Protein AF-A0A1V9YWJ4-F1 (afdb_monomer)

Radius of gyration: 26.93 Å; Cα contacts (8 Å, |Δi|>4): 553; chains: 1; bounding box: 62×50×76 Å

Mean predicted aligned error: 15.58 Å

Foldseek 3Di:
DEFEEEEEAPLLLLLVLLVLDVVSCVLQVDPDQAYEYEYEHQADPVVSVVQDVCSVVSVCSQCPPPDPRYDYHYYYNDALLAQVVCLVPAGQEYEYEADDQQDDDLLLLLLSLLSNLVNNVSRHDQNGKYKYKFWDQSCVSSVNQLSQVVVQKAWQDKDWDDQRPSGFAADRHDRDGQQADCDVNDGDGTTMMMTMIDHVVSVRDHDDDDRDDDPPQPPPACADPDPVRPPDGHSDPVVVVVCCCCCVVVVPDDDDQDDFPDDPVPVDDTDRDPVRVVVCCCVQVNDDNPDHPPPNPDDDPPPPQPPFDADPRRRDTHSDPVRVVVSVVSNHRDPQPWDADPQPRDTDSDPVVSVVCVVVDDRD

Solvent-accessible surface area (backbone atoms only — not comparable to full-atom values): 21346 Å² total; per-residue (Å²): 104,74,39,33,34,35,40,43,47,39,80,55,36,49,69,58,47,26,56,73,42,72,80,54,30,61,89,69,75,57,88,50,68,26,37,42,37,37,36,25,17,50,57,44,67,72,59,34,52,74,61,33,90,61,25,60,63,30,50,50,56,40,72,68,36,77,50,97,44,38,45,52,42,83,43,56,62,38,50,59,59,58,41,71,91,35,50,95,61,53,23,44,31,40,35,35,64,62,78,80,64,90,58,100,43,60,67,50,48,32,48,48,52,18,34,22,54,54,23,46,59,65,25,44,37,91,93,19,38,41,35,42,33,37,52,67,56,42,50,60,72,38,36,48,67,60,46,38,44,77,74,47,30,32,50,51,39,79,45,80,52,72,85,48,80,89,46,77,73,68,45,87,86,44,100,51,58,65,66,62,42,76,55,96,87,38,78,48,64,68,56,31,36,35,35,32,31,26,45,45,91,75,67,50,64,65,52,92,82,82,71,70,74,73,83,74,65,66,93,76,49,37,62,51,87,50,87,91,40,72,86,46,64,22,89,39,68,65,54,39,53,52,47,47,45,42,45,72,71,64,60,56,69,81,76,78,90,68,74,83,35,58,47,93,87,44,97,80,49,68,34,92,40,68,65,58,41,48,52,47,41,52,76,62,66,33,98,56,90,82,64,70,52,96,68,76,75,61,69,74,82,66,86,73,77,58,72,63,39,62,41,94,68,71,65,50,76,22,74,39,68,68,55,47,51,52,54,58,55,58,73,49,71,74,85,63,72,66,39,64,38,93,72,76,66,52,71,25,75,40,71,67,56,39,54,59,46,60,76,73,61,70,75,128

Secondary structure (DSSP, 8-state):
-EEEEEE---SSSHHHHHTTSGGGGGGGT---SEEEEEEE-SS-HHHHHHH-TTHHHHHHHHHS-EETTEEEEEE-S--TT--GGGTTS-EEEEEEES---SS--HHHHHHHHHHHHHHHHHTEEEEEEEEEEEETTHHHHTTHHHHHHTTTEEEEEEEEE-PPTT---EETTEEEETT-EEETTEEE---EEEEEEEEGGGTPPPP---PPPP----TT-EE--STTSTT-EESSHHHHHHHIIIIIIS--------S-EE-TTSTT-EESSHHHHHHHHHHHS-S-TT---TTTT--S-----PPPEEPTTT--EESSHHHHHHHHHTTS------EE-TTT--EESSHHHHHHHHTT----

pLDDT: mean 79.33, std 17.07, range [35.53, 98.69]

Sequence (364 aa):
MSCRVLTVGDGDLSYSRALLDTENWADLDVEAVHVHLTASTYDSRASLEDKYGQVAGNIEALEAASQAHITVMVRHDVDATSLSRFKDEPFDRIVFHHPHSGVEDVHRHRRLLSHFFHAALSVLRPNGRIYVTLARDQPKRWEIIKRATVLGLVCCKQELWVEPPGYQRKRHQSDKSFHRILLHGEKVEQQSTLFGFGRKSEGTVPVSVVLAPPLKEPEGGFACEDPSCVGKKFATQQGLKTHLRMVHELGLKKRKREADFSCSQCHGRVFQDAEALQQHVLAKHGKDSRISPDWFGVPAPTDAVETPQQCPVCMEMFPTPSALEAHFATLQPVAVAKWTCETCEKTFEEQRALRQHQNFCNAS

Nearest PDB structures (foldseek):
  3c6m-assembly2_C  TM=6.425E-01  e=2.723E-06  Homo sapiens
  1uir-assembly1_B  TM=5.312E-01  e=1.187E-05  Thermus thermophilus
  3lby-assembly1_A  TM=5.530E-01  e=3.687E-04  Streptococcus mutans
  8kdc-assembly1_A  TM=5.135E-01  e=4.850E-03  Human respirovirus 3
  3fdx-assembly1_A  TM=4.709E-01  e=1.042E-01  Klebsiella pneumoniae subsp. pneumoniae MGH 78578

Organism: Achlya hypogyna (NCBI:txid1202772)

InterPro domains:
  IPR013087 Zinc finger C2H2-type [PS50157] (339-364)
  IPR013087 Zinc finger C2H2-type [SM0035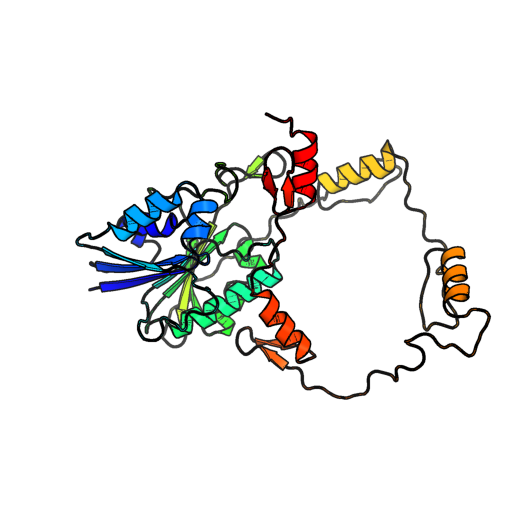5] (222-248)
  IPR013087 Zinc finger C2H2-type [SM00355] (261-285)
  IPR013087 Zinc finger C2H2-type [SM00355] (309-329)
  IPR013087 Zinc finger C2H2-type [SM00355] (339-359)
  IPR019446 25S rRNA (uridine-N(3))-methyltransferase BMT5-like [PF10354] (6-159)
  IPR029063 S-adenosyl-L-methionine-dependent methyltransferase superfamily [G3DSA:3.40.50.150] (14-153)
  IPR029063 S-adenosyl-L-methionine-dependent methyltransferase superfamily [SSF53335] (79-136)

Structure (mmCIF, N/CA/C/O backbone):
data_AF-A0A1V9YWJ4-F1
#
_entry.id   AF-A0A1V9YWJ4-F1
#
loop_
_atom_site.group_PDB
_atom_site.id
_atom_site.type_symbol
_atom_site.label_atom_id
_atom_site.label_alt_id
_atom_site.label_comp_id
_atom_site.label_asym_id
_atom_site.label_entity_id
_atom_site.label_seq_id
_atom_site.pdbx_PDB_ins_code
_atom_site.Cartn_x
_atom_site.Cartn_y
_atom_site.Cartn_z
_atom_site.occupancy
_atom_site.B_iso_or_equiv
_atom_site.auth_seq_id
_atom_site.auth_comp_id
_atom_site.auth_asym_id
_atom_site.auth_atom_id
_atom_site.pdbx_PDB_model_num
ATOM 1 N N . MET A 1 1 ? -18.611 4.360 19.328 1.00 75.50 1 MET A N 1
ATOM 2 C CA . MET A 1 1 ? -18.406 4.224 17.868 1.00 75.50 1 MET A CA 1
ATOM 3 C C . MET A 1 1 ? -17.048 3.587 17.643 1.00 75.50 1 MET A C 1
ATOM 5 O O . MET A 1 1 ? -16.091 4.071 18.235 1.00 75.50 1 MET A O 1
ATOM 9 N N . SER A 1 2 ? -16.969 2.500 16.874 1.00 92.25 2 SER A N 1
ATOM 10 C CA . SER A 1 2 ? -15.709 1.805 16.586 1.00 92.25 2 SER A CA 1
ATOM 11 C C . SER A 1 2 ? -15.333 1.913 15.108 1.00 92.25 2 SER A C 1
ATOM 13 O O . SER A 1 2 ? -16.212 1.998 14.253 1.00 92.25 2 SER A O 1
ATOM 15 N N . CYS A 1 3 ? -14.033 1.924 14.814 1.00 96.31 3 CYS A N 1
ATOM 16 C CA . CYS A 1 3 ? -13.480 1.996 13.461 1.00 96.31 3 CYS A CA 1
ATOM 17 C C . CYS A 1 3 ? -12.543 0.809 13.224 1.00 96.31 3 CYS A C 1
ATOM 19 O O . CYS A 1 3 ? -11.701 0.505 14.067 1.00 96.31 3 CYS A O 1
ATOM 21 N N . ARG A 1 4 ? -12.680 0.121 12.091 1.00 97.88 4 ARG A N 1
ATOM 22 C CA . ARG A 1 4 ? -11.785 -0.968 11.689 1.00 97.88 4 ARG A CA 1
ATOM 23 C C . ARG A 1 4 ? -10.742 -0.448 10.714 1.00 97.88 4 ARG A C 1
ATOM 25 O O . ARG A 1 4 ? -11.090 0.053 9.645 1.00 97.88 4 ARG A O 1
ATOM 32 N N . VAL A 1 5 ? -9.475 -0.617 11.069 1.00 98.25 5 VAL A N 1
ATOM 33 C CA . VAL A 1 5 ? -8.328 -0.145 10.293 1.00 98.25 5 VAL A CA 1
ATOM 34 C C . VAL A 1 5 ? -7.492 -1.347 9.869 1.00 98.25 5 VAL A C 1
ATOM 36 O O . VAL A 1 5 ? -7.175 -2.194 10.697 1.00 98.25 5 VAL A O 1
ATOM 39 N N . LEU A 1 6 ? -7.126 -1.418 8.594 1.00 98.56 6 LEU A N 1
ATOM 40 C CA . LEU A 1 6 ? -6.164 -2.380 8.061 1.00 98.56 6 LEU A CA 1
ATOM 41 C C . LEU A 1 6 ? -4.921 -1.628 7.584 1.00 98.56 6 LEU A C 1
ATOM 43 O O . LEU A 1 6 ? -5.036 -0.792 6.690 1.00 98.56 6 LEU A O 1
ATOM 47 N N . THR A 1 7 ? -3.744 -1.940 8.122 1.00 97.94 7 THR A N 1
ATOM 48 C CA . THR A 1 7 ? -2.465 -1.549 7.509 1.00 97.94 7 THR A CA 1
ATOM 49 C C . THR A 1 7 ? -1.937 -2.720 6.693 1.00 97.94 7 THR A C 1
ATOM 51 O O . THR A 1 7 ? -1.903 -3.853 7.167 1.00 97.94 7 THR A O 1
ATOM 54 N N . VAL A 1 8 ? -1.566 -2.458 5.441 1.00 96.06 8 VAL A N 1
ATOM 55 C CA . VAL A 1 8 ? -1.158 -3.487 4.485 1.00 96.06 8 VAL A CA 1
ATOM 56 C C . VAL A 1 8 ? 0.309 -3.313 4.124 1.00 96.06 8 VAL A C 1
ATOM 58 O O . VAL A 1 8 ? 0.715 -2.245 3.669 1.00 96.06 8 VAL A O 1
ATOM 61 N N . GLY A 1 9 ? 1.085 -4.387 4.270 1.00 89.94 9 GLY A N 1
ATOM 62 C CA . GLY A 1 9 ? 2.478 -4.431 3.823 1.00 89.94 9 GLY A CA 1
ATOM 63 C C . GLY A 1 9 ? 3.425 -3.591 4.679 1.00 89.94 9 GLY A C 1
ATOM 64 O O . GLY A 1 9 ? 4.413 -3.079 4.160 1.00 89.94 9 GLY A O 1
ATOM 65 N N . ASP A 1 10 ? 3.129 -3.438 5.969 1.00 91.69 10 ASP A N 1
ATOM 66 C CA . ASP A 1 10 ? 4.001 -2.736 6.907 1.00 91.69 10 ASP A CA 1
ATOM 67 C C . ASP A 1 10 ? 5.243 -3.589 7.202 1.00 91.69 10 ASP A C 1
ATOM 69 O O . ASP A 1 10 ? 5.173 -4.585 7.917 1.00 91.69 10 ASP A O 1
ATOM 73 N N . GLY A 1 11 ? 6.369 -3.239 6.578 1.00 84.94 11 GLY A N 1
ATOM 74 C CA . GLY A 1 11 ? 7.543 -4.107 6.484 1.00 84.94 11 GLY A CA 1
ATOM 75 C C . GLY A 1 11 ? 8.189 -4.476 7.819 1.00 84.94 11 GLY A C 1
ATOM 76 O O . GLY A 1 11 ? 8.690 -5.583 7.936 1.00 84.94 11 GLY A O 1
ATOM 77 N N . ASP A 1 12 ? 8.175 -3.595 8.818 1.00 88.75 12 ASP A N 1
ATOM 78 C CA . ASP A 1 12 ? 8.744 -3.846 10.153 1.00 88.75 12 ASP A CA 1
ATOM 79 C C . ASP A 1 12 ? 7.742 -3.567 11.288 1.00 88.75 12 ASP A C 1
ATOM 81 O O . ASP A 1 12 ? 8.121 -3.514 12.464 1.00 88.75 12 ASP A O 1
ATOM 85 N N . LEU A 1 13 ? 6.465 -3.383 10.933 1.00 92.75 13 LEU A N 1
ATOM 86 C CA . LEU A 1 13 ? 5.353 -3.062 11.830 1.00 92.75 13 LEU A CA 1
ATOM 87 C C . LEU A 1 13 ? 5.510 -1.747 12.611 1.00 92.75 13 LEU A C 1
ATOM 89 O O . LEU A 1 13 ? 4.720 -1.467 13.518 1.00 92.75 13 LEU A O 1
ATOM 93 N N . SER A 1 14 ? 6.504 -0.918 12.281 1.00 92.38 14 SER A N 1
ATOM 94 C CA . SER A 1 14 ? 6.757 0.329 13.005 1.00 92.38 14 SER A CA 1
ATOM 95 C C . SER A 1 14 ? 5.657 1.365 12.771 1.00 92.38 14 SER A C 1
ATOM 97 O O . SER A 1 14 ? 5.297 2.087 13.702 1.00 92.38 14 SER A O 1
ATOM 99 N N . TYR A 1 15 ? 5.069 1.411 11.570 1.00 93.50 15 TYR A N 1
ATOM 100 C CA . TYR A 1 15 ? 3.967 2.328 11.267 1.00 93.50 15 TYR A CA 1
ATOM 101 C C . TYR A 1 15 ? 2.699 1.917 12.019 1.00 93.50 15 TYR A C 1
ATOM 103 O O . TYR A 1 15 ? 2.058 2.735 12.673 1.00 93.50 15 TYR A O 1
ATOM 111 N N . SER A 1 16 ? 2.382 0.625 12.008 1.00 95.38 16 SER A N 1
ATOM 112 C CA . SER A 1 16 ? 1.250 0.050 12.733 1.00 95.38 16 SER A CA 1
ATOM 113 C C . SER A 1 16 ? 1.392 0.257 14.237 1.00 95.38 16 SER A C 1
ATOM 115 O O . SER A 1 16 ? 0.413 0.575 14.904 1.00 95.38 16 SER A O 1
ATOM 117 N N . ARG A 1 17 ? 2.613 0.142 14.775 1.00 94.50 17 ARG A N 1
ATOM 118 C CA . ARG A 1 17 ? 2.905 0.454 16.178 1.00 94.50 17 ARG A CA 1
ATOM 119 C C . ARG A 1 17 ? 2.657 1.924 16.508 1.00 94.50 17 ARG A C 1
ATOM 121 O O . ARG A 1 17 ? 2.150 2.209 17.588 1.00 94.50 17 ARG A O 1
ATOM 128 N N . ALA A 1 18 ? 2.981 2.852 15.608 1.00 93.56 18 ALA A N 1
ATOM 129 C CA . ALA A 1 18 ? 2.698 4.269 15.830 1.00 93.56 18 ALA A CA 1
ATOM 130 C C . ALA A 1 18 ? 1.187 4.533 15.980 1.00 93.56 18 ALA A C 1
ATOM 132 O O . ALA A 1 18 ? 0.791 5.372 16.782 1.00 93.56 18 ALA A O 1
ATOM 133 N N . LEU A 1 19 ? 0.330 3.759 15.305 1.00 94.38 19 LEU A N 1
ATOM 134 C CA . LEU A 1 19 ? -1.131 3.867 15.427 1.00 94.38 19 LEU A CA 1
ATOM 135 C C . LEU A 1 19 ? -1.697 3.395 16.781 1.00 94.38 19 LEU A C 1
ATOM 137 O O . LEU A 1 19 ? -2.907 3.484 16.983 1.00 94.38 19 LEU A O 1
ATOM 141 N N . LEU A 1 20 ? -0.873 2.900 17.711 1.00 93.56 20 LEU A N 1
ATOM 142 C CA . LEU A 1 20 ? -1.302 2.686 19.100 1.00 93.56 20 LEU A CA 1
ATOM 143 C C . LEU A 1 20 ? -1.602 4.009 19.819 1.00 93.56 20 LEU A C 1
ATOM 145 O O . LEU A 1 20 ? -2.428 4.044 20.734 1.00 93.56 20 LEU A O 1
ATOM 149 N N . ASP A 1 21 ? -0.939 5.084 19.394 1.00 91.31 21 ASP A N 1
ATOM 150 C CA . ASP A 1 21 ? -1.200 6.434 19.869 1.00 91.31 21 ASP A CA 1
ATOM 151 C C . ASP A 1 21 ? -2.388 7.041 19.111 1.00 91.31 21 ASP A C 1
ATOM 153 O O . ASP A 1 21 ? -2.415 7.066 17.877 1.00 91.31 21 ASP A O 1
ATOM 157 N N . THR A 1 22 ? -3.373 7.544 19.856 1.00 91.25 22 THR A N 1
ATOM 158 C CA . THR A 1 22 ? -4.573 8.175 19.298 1.00 91.25 22 THR A CA 1
ATOM 159 C C . THR A 1 22 ? -4.269 9.447 18.514 1.00 91.25 22 THR A C 1
ATOM 161 O O . THR A 1 22 ? -5.025 9.792 17.608 1.00 91.25 22 THR A O 1
ATOM 164 N N . GLU A 1 23 ? -3.167 10.144 18.816 1.00 89.69 23 GLU A N 1
ATOM 165 C CA . GLU A 1 23 ? -2.763 11.345 18.072 1.00 89.69 23 GLU A CA 1
ATOM 166 C C . GLU A 1 23 ? -2.461 11.023 16.599 1.00 89.69 23 GLU A C 1
ATOM 168 O O . GLU A 1 23 ? -2.738 11.822 15.703 1.00 89.69 23 GLU A O 1
ATOM 173 N N . ASN A 1 24 ? -2.000 9.800 16.327 1.00 91.44 24 ASN A N 1
ATOM 174 C CA . ASN A 1 24 ? -1.627 9.340 14.990 1.00 91.44 24 ASN A CA 1
ATOM 175 C C . ASN A 1 24 ? -2.831 8.926 14.124 1.00 91.44 24 ASN A C 1
ATOM 177 O O . ASN A 1 24 ? -2.667 8.512 12.976 1.00 91.44 24 ASN A O 1
ATOM 181 N N . TRP A 1 25 ? -4.055 9.037 14.645 1.00 92.75 25 TRP A N 1
ATOM 182 C CA . TRP A 1 25 ? -5.285 8.699 13.922 1.00 92.75 25 TRP A CA 1
ATOM 183 C C . TRP A 1 25 ? -5.823 9.842 13.057 1.00 92.75 25 TRP A C 1
ATOM 185 O O . TRP A 1 25 ? -6.646 9.597 12.169 1.00 92.75 25 TRP A O 1
ATOM 195 N N . ALA A 1 26 ? -5.350 11.072 13.284 1.00 89.50 26 ALA A N 1
ATOM 196 C CA . ALA A 1 26 ? -5.788 12.263 12.558 1.00 89.50 26 ALA A CA 1
ATOM 197 C C . ALA A 1 26 ? -5.565 12.134 11.040 1.00 89.50 26 ALA A C 1
ATOM 199 O O . ALA A 1 26 ? -6.450 12.454 10.242 1.00 89.50 26 ALA A O 1
ATOM 200 N N . ASP A 1 27 ? -4.431 11.558 10.631 1.00 89.56 27 ASP A N 1
ATOM 201 C CA . ASP A 1 27 ? -4.109 11.282 9.226 1.00 89.56 27 ASP A CA 1
ATOM 202 C C . ASP A 1 27 ? -5.167 10.401 8.543 1.00 89.56 27 ASP A C 1
ATOM 204 O O . ASP A 1 27 ? -5.450 10.563 7.353 1.00 89.56 27 ASP A O 1
ATOM 208 N N . LEU A 1 28 ? -5.797 9.504 9.301 1.00 92.88 28 LEU A N 1
ATOM 209 C CA . LEU A 1 28 ? -6.764 8.525 8.813 1.00 92.88 28 LEU A CA 1
ATOM 210 C C . LEU A 1 28 ? -8.221 8.993 8.948 1.00 92.88 28 LEU A C 1
ATOM 212 O O . LEU A 1 28 ? -9.132 8.200 8.710 1.00 92.88 28 LEU A O 1
ATOM 216 N N . ASP A 1 29 ? -8.463 10.251 9.331 1.00 91.62 29 ASP A N 1
ATOM 217 C CA . ASP A 1 29 ? -9.803 10.811 9.564 1.00 91.62 29 ASP A CA 1
ATOM 218 C C . ASP A 1 29 ? -10.663 9.887 10.448 1.00 91.62 29 ASP A C 1
ATOM 220 O O . ASP A 1 29 ? -11.800 9.530 10.108 1.00 91.62 29 ASP A O 1
ATOM 224 N N . VAL A 1 30 ? -10.070 9.382 11.532 1.00 92.44 30 VAL A N 1
ATOM 225 C CA . VAL A 1 30 ? -10.740 8.497 12.486 1.00 92.44 30 VAL A CA 1
ATOM 226 C C . VAL A 1 30 ? -11.190 9.318 13.688 1.00 92.44 30 VAL A C 1
ATOM 228 O O . VAL A 1 30 ? -10.381 9.759 14.492 1.00 92.44 30 VAL A O 1
ATOM 231 N N . GLU A 1 31 ? -12.505 9.464 13.830 1.00 87.56 31 GLU A N 1
ATOM 232 C CA . GLU A 1 31 ? -13.158 10.129 14.971 1.00 87.56 31 GLU A CA 1
ATOM 233 C C . GLU A 1 31 ? -13.729 9.114 15.985 1.00 87.56 31 GLU A C 1
ATOM 235 O O . GLU A 1 31 ? -14.538 9.440 16.853 1.00 87.56 31 GLU A O 1
ATOM 240 N N . ALA A 1 32 ? -13.367 7.835 15.846 1.00 89.00 32 ALA A N 1
ATOM 241 C CA . ALA A 1 32 ? -13.887 6.766 16.689 1.00 89.00 32 ALA A CA 1
ATOM 242 C C . ALA A 1 32 ? -13.230 6.759 18.075 1.00 89.00 32 ALA A C 1
ATOM 244 O O . ALA A 1 32 ? -12.039 7.004 18.218 1.00 89.00 32 ALA A O 1
ATOM 245 N N . VAL A 1 33 ? -14.007 6.368 19.089 1.00 90.38 33 VAL A N 1
ATOM 246 C CA . VAL A 1 33 ? -13.504 6.168 20.462 1.00 90.38 33 VAL A CA 1
ATOM 247 C C . VAL A 1 33 ? -12.729 4.860 20.621 1.00 90.38 33 VAL A C 1
ATOM 249 O O . VAL A 1 33 ? -12.004 4.691 21.594 1.00 90.38 33 VAL A O 1
ATOM 252 N N . HIS A 1 34 ? -12.922 3.919 19.693 1.00 94.81 34 HIS A N 1
ATOM 253 C CA . HIS A 1 34 ? -12.259 2.624 19.712 1.00 94.81 34 HIS A CA 1
ATOM 254 C C . HIS A 1 34 ? -11.840 2.189 18.304 1.00 94.81 34 HIS A C 1
ATOM 256 O O . HIS A 1 34 ? -12.660 2.200 17.380 1.00 94.81 34 HIS A O 1
ATOM 262 N N . VAL A 1 35 ? -10.595 1.748 18.140 1.00 96.12 35 VAL A N 1
ATOM 263 C CA . VAL A 1 35 ? -10.057 1.231 16.877 1.00 96.12 35 VAL A CA 1
ATOM 264 C C . VAL A 1 35 ? -9.813 -0.274 16.967 1.00 96.12 35 VAL A C 1
ATOM 266 O O . VAL A 1 35 ? -9.252 -0.780 17.932 1.00 96.12 35 VAL A O 1
ATOM 269 N N . HIS A 1 36 ? -10.223 -1.009 15.936 1.00 96.69 36 HIS A N 1
ATOM 270 C CA . HIS A 1 36 ? -9.791 -2.386 15.706 1.00 96.69 36 HIS A CA 1
ATOM 271 C C . HIS A 1 36 ? -8.746 -2.372 14.593 1.00 96.69 36 HIS A C 1
ATOM 273 O O . HIS A 1 36 ? -9.098 -2.294 13.413 1.00 96.69 36 HIS A O 1
ATOM 279 N N . LEU A 1 37 ? -7.472 -2.408 14.971 1.00 97.31 37 LEU A N 1
ATOM 280 C CA . LEU A 1 37 ? -6.346 -2.387 14.047 1.00 97.31 37 LEU A CA 1
ATOM 281 C C . LEU A 1 37 ? -5.970 -3.815 13.650 1.00 97.31 37 LEU A C 1
ATOM 283 O O . LEU A 1 37 ? -5.602 -4.632 14.486 1.00 97.31 37 LEU A O 1
ATOM 287 N N . THR A 1 38 ? -6.025 -4.113 12.358 1.00 97.94 38 THR A N 1
ATOM 288 C CA . THR A 1 38 ? -5.372 -5.285 11.774 1.00 97.94 38 THR A CA 1
ATOM 289 C C . THR A 1 38 ? -4.070 -4.825 11.139 1.00 97.94 38 THR A C 1
ATOM 291 O O . THR A 1 38 ? -4.090 -4.150 10.112 1.00 97.94 38 THR A O 1
ATOM 294 N N . ALA A 1 39 ? -2.949 -5.159 11.772 1.00 97.50 39 ALA A N 1
ATOM 295 C CA . ALA A 1 39 ? -1.622 -4.837 11.277 1.00 97.50 39 ALA A CA 1
ATOM 296 C C . ALA A 1 39 ? -1.098 -5.988 10.423 1.00 97.50 39 ALA A C 1
ATOM 298 O O . ALA A 1 39 ? -1.048 -7.121 10.909 1.00 97.50 39 ALA A O 1
ATOM 299 N N . SER A 1 40 ? -0.736 -5.734 9.162 1.00 96.75 40 SER A N 1
ATOM 300 C CA . SER A 1 40 ? -0.318 -6.810 8.266 1.00 96.75 40 SER A CA 1
ATOM 301 C C . SER A 1 40 ? 1.024 -6.609 7.578 1.00 96.75 40 SER A C 1
ATOM 303 O O . SER A 1 40 ? 1.400 -5.513 7.169 1.00 96.75 40 SER A O 1
ATOM 305 N N . THR A 1 41 ? 1.709 -7.730 7.376 1.00 94.31 41 THR A N 1
ATOM 306 C CA . THR A 1 41 ? 3.013 -7.818 6.709 1.00 94.31 41 THR A CA 1
ATOM 307 C C . THR A 1 41 ? 2.934 -8.761 5.511 1.00 94.31 41 THR A C 1
ATOM 309 O O . THR A 1 41 ? 2.100 -9.670 5.485 1.00 94.31 41 THR A O 1
ATOM 312 N N . TYR A 1 42 ? 3.781 -8.524 4.506 1.00 91.62 42 TYR A N 1
ATOM 313 C CA . TYR A 1 42 ? 3.893 -9.423 3.355 1.00 91.62 42 TYR A CA 1
ATOM 314 C C . TYR A 1 42 ? 4.716 -10.672 3.687 1.00 91.62 42 TYR A C 1
ATOM 316 O O . TYR A 1 42 ? 4.337 -11.776 3.317 1.00 91.62 42 TYR A O 1
ATOM 324 N N . ASP A 1 43 ? 5.830 -10.489 4.395 1.00 89.12 43 ASP A N 1
ATOM 325 C CA . ASP A 1 43 ? 6.705 -11.575 4.825 1.00 89.12 43 ASP A CA 1
ATOM 326 C C . ASP A 1 43 ? 6.106 -12.356 6.011 1.00 89.12 43 ASP A C 1
ATOM 328 O O . ASP A 1 43 ? 5.298 -11.838 6.789 1.00 89.12 43 ASP A O 1
ATOM 332 N N . SER A 1 44 ? 6.559 -13.597 6.185 1.00 90.50 44 SER A N 1
ATOM 333 C CA . SER A 1 44 ? 6.266 -14.393 7.378 1.00 90.50 44 SER A CA 1
ATOM 334 C C . SER A 1 44 ? 6.971 -13.823 8.614 1.00 90.50 44 SER A C 1
ATOM 336 O O . SER A 1 44 ? 8.025 -13.190 8.504 1.00 90.50 44 SER A O 1
ATOM 338 N N . ARG A 1 45 ? 6.450 -14.110 9.816 1.00 90.44 45 ARG A N 1
ATOM 339 C CA . ARG A 1 45 ? 7.068 -13.683 11.089 1.00 90.44 45 ARG A CA 1
ATOM 340 C C . ARG A 1 45 ? 8.554 -14.045 11.175 1.00 90.44 45 ARG A C 1
ATOM 342 O O . ARG A 1 45 ? 9.374 -13.183 11.466 1.00 90.44 45 ARG A O 1
ATOM 349 N N . ALA A 1 46 ? 8.898 -15.289 10.844 1.00 87.75 46 ALA A N 1
ATOM 350 C CA . ALA A 1 46 ? 10.281 -15.762 10.869 1.00 87.75 46 ALA A CA 1
ATOM 351 C C . ALA A 1 46 ? 11.178 -14.985 9.889 1.00 87.75 46 ALA A C 1
ATOM 353 O O . ALA A 1 46 ? 12.300 -14.623 10.229 1.00 87.75 46 ALA A O 1
ATOM 354 N N . SER A 1 47 ? 10.680 -14.681 8.682 1.00 85.69 47 SER A N 1
ATOM 355 C CA . SER A 1 47 ? 11.447 -13.888 7.716 1.00 85.69 47 SER A CA 1
ATOM 356 C C . SER A 1 47 ? 11.605 -12.430 8.148 1.00 85.69 47 SER A C 1
ATOM 358 O O . SER A 1 47 ? 12.589 -11.802 7.763 1.00 85.69 47 SER A O 1
ATOM 360 N N . LEU A 1 48 ? 10.643 -11.868 8.877 1.00 85.12 48 LEU A N 1
ATOM 361 C CA . LEU A 1 48 ? 10.740 -10.510 9.398 1.00 85.12 48 LEU A CA 1
ATOM 362 C C . LEU A 1 48 ? 11.807 -10.409 10.484 1.00 85.12 48 LEU A C 1
ATOM 364 O O . LEU A 1 48 ? 12.623 -9.493 10.438 1.00 85.12 48 LEU A O 1
ATOM 368 N N . GLU A 1 49 ? 11.800 -11.343 11.436 1.00 85.38 49 GLU A N 1
ATOM 369 C CA . GLU A 1 49 ? 12.747 -11.380 12.559 1.00 85.38 49 GLU A CA 1
ATOM 370 C C . GLU A 1 49 ? 14.203 -11.519 12.074 1.00 85.38 49 GLU A C 1
ATOM 372 O O . GLU A 1 49 ? 15.095 -10.903 12.653 1.00 85.38 49 GLU A O 1
ATOM 377 N N . ASP A 1 50 ? 14.431 -12.225 10.959 1.00 80.62 50 ASP A N 1
ATOM 378 C CA . ASP A 1 50 ? 15.734 -12.296 10.277 1.00 80.62 50 ASP A CA 1
ATOM 379 C C . ASP A 1 50 ? 16.128 -10.969 9.595 1.00 80.62 50 ASP A C 1
ATOM 381 O O . ASP A 1 50 ? 17.280 -10.538 9.650 1.00 80.62 50 ASP A O 1
ATOM 385 N N . LYS A 1 51 ? 15.167 -10.283 8.959 1.00 76.38 51 LYS A N 1
ATOM 386 C CA . LYS A 1 51 ? 15.419 -9.046 8.197 1.00 76.38 51 LYS A CA 1
ATOM 387 C C . LYS A 1 51 ? 15.581 -7.806 9.081 1.00 76.38 51 LYS A C 1
ATOM 389 O O . LYS A 1 51 ? 16.335 -6.901 8.723 1.00 76.38 51 LYS A O 1
ATOM 394 N N . TYR A 1 52 ? 14.863 -7.725 10.201 1.00 78.50 52 TYR A N 1
ATOM 395 C CA . TYR A 1 52 ? 14.693 -6.489 10.967 1.00 78.50 52 TYR A CA 1
ATOM 396 C C . TYR A 1 52 ? 14.893 -6.715 12.467 1.00 78.50 52 TYR A C 1
ATOM 398 O O . TYR A 1 52 ? 13.985 -7.144 13.172 1.00 78.50 52 TYR A O 1
ATOM 406 N N . GLY A 1 53 ? 16.041 -6.297 13.005 1.00 78.44 53 GLY A N 1
ATOM 407 C CA . GLY A 1 53 ? 16.359 -6.506 14.426 1.00 78.44 53 GLY A CA 1
ATOM 408 C C . GLY A 1 53 ? 15.379 -5.872 15.431 1.00 78.44 53 GLY A C 1
ATOM 409 O O . GLY A 1 53 ? 15.352 -6.282 16.585 1.00 78.44 53 GLY A O 1
ATOM 410 N N . GLN A 1 54 ? 14.562 -4.889 15.025 1.00 78.69 54 GLN A N 1
ATOM 411 C CA . GLN A 1 54 ? 13.567 -4.243 15.901 1.00 78.69 54 GLN A CA 1
ATOM 412 C C . GLN A 1 54 ? 12.145 -4.808 15.767 1.00 78.69 54 GLN A C 1
ATOM 414 O O . GLN A 1 54 ? 11.270 -4.421 16.543 1.00 78.69 54 GLN A O 1
ATOM 419 N N . VAL A 1 55 ? 11.890 -5.719 14.820 1.00 87.62 55 VAL A N 1
ATOM 420 C CA . VAL A 1 55 ? 10.519 -6.172 14.538 1.00 87.62 55 VAL A CA 1
ATOM 421 C C . VAL A 1 55 ? 9.921 -6.975 15.685 1.00 87.62 55 VAL A C 1
ATOM 423 O O . VAL A 1 55 ? 8.739 -6.818 15.962 1.00 87.62 55 VAL A O 1
ATOM 426 N N . ALA A 1 56 ? 10.728 -7.762 16.406 1.00 88.38 56 ALA A N 1
ATOM 427 C CA . ALA A 1 56 ? 10.252 -8.555 17.538 1.00 88.38 56 ALA A CA 1
ATOM 428 C C . ALA A 1 56 ? 9.628 -7.658 18.620 1.00 88.38 56 ALA A C 1
ATOM 430 O O . ALA A 1 56 ? 8.517 -7.917 19.074 1.00 88.38 56 ALA A O 1
ATOM 431 N N . GLY A 1 57 ? 10.288 -6.540 18.948 1.00 90.50 57 GLY A N 1
ATOM 432 C CA . GLY A 1 57 ? 9.759 -5.557 19.896 1.00 90.50 57 GLY A CA 1
ATOM 433 C C . GLY A 1 57 ? 8.526 -4.810 19.375 1.00 90.50 57 GLY A C 1
ATOM 434 O O . GLY A 1 57 ? 7.665 -4.427 20.164 1.00 90.50 57 GLY A O 1
ATOM 435 N N . ASN A 1 58 ? 8.401 -4.611 18.057 1.00 92.94 58 ASN A N 1
ATOM 436 C CA . ASN A 1 58 ? 7.191 -4.031 17.467 1.00 92.94 58 ASN A CA 1
ATOM 437 C C . ASN A 1 58 ? 6.011 -5.012 17.505 1.00 92.94 58 ASN A C 1
ATOM 439 O O . ASN A 1 58 ? 4.908 -4.601 17.855 1.00 92.94 58 ASN A O 1
ATOM 443 N N . ILE A 1 59 ? 6.243 -6.291 17.188 1.00 92.62 59 ILE A N 1
ATOM 444 C CA . ILE A 1 59 ? 5.236 -7.357 17.278 1.00 92.62 59 ILE A CA 1
ATOM 445 C C . ILE A 1 59 ? 4.761 -7.494 18.721 1.00 92.62 59 ILE A C 1
ATOM 447 O O . ILE A 1 59 ? 3.561 -7.436 18.958 1.00 92.62 59 ILE A O 1
ATOM 451 N N . GLU A 1 60 ? 5.680 -7.600 19.683 1.00 92.44 60 GLU A N 1
ATOM 452 C CA . GLU A 1 60 ? 5.335 -7.719 21.102 1.00 92.44 60 GLU A CA 1
ATOM 453 C C . GLU A 1 60 ? 4.517 -6.514 21.583 1.00 92.44 60 GLU A C 1
ATOM 455 O O . GLU A 1 60 ? 3.478 -6.690 22.214 1.00 92.44 60 GLU A O 1
ATOM 460 N N . ALA A 1 61 ? 4.924 -5.291 21.224 1.00 92.81 61 ALA A N 1
ATOM 461 C CA . ALA A 1 61 ? 4.173 -4.087 21.571 1.00 92.81 61 ALA A CA 1
ATOM 462 C C . ALA A 1 61 ? 2.753 -4.079 20.978 1.00 92.81 61 ALA A C 1
ATOM 464 O O . ALA A 1 61 ? 1.828 -3.609 21.635 1.00 92.81 61 ALA A O 1
ATOM 465 N N . LEU A 1 62 ? 2.573 -4.589 19.755 1.00 94.06 62 LEU A N 1
ATOM 466 C CA . LEU A 1 62 ? 1.272 -4.688 19.089 1.00 94.06 62 LEU A CA 1
ATOM 467 C C . LEU A 1 62 ? 0.402 -5.811 19.668 1.00 94.06 62 LEU A C 1
ATOM 469 O O . LEU A 1 62 ? -0.783 -5.601 19.888 1.00 94.06 62 LEU A O 1
ATOM 473 N N . GLU A 1 63 ? 0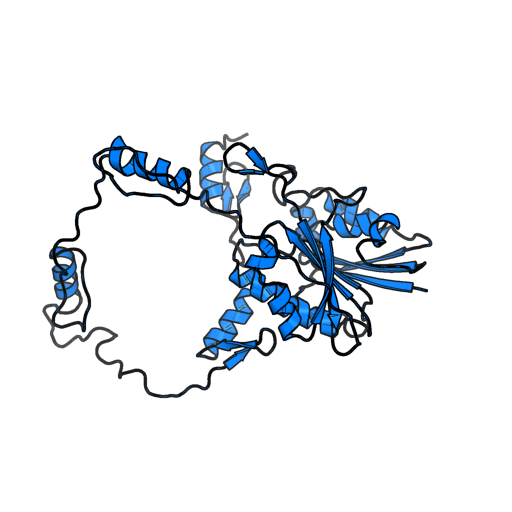.965 -6.990 19.930 1.00 92.38 63 GLU A N 1
ATOM 474 C CA . GLU A 1 63 ? 0.238 -8.144 20.481 1.00 92.38 63 GLU A CA 1
ATOM 475 C C . GLU A 1 63 ? -0.152 -7.924 21.951 1.00 92.38 63 GLU A C 1
ATOM 477 O O . GLU A 1 63 ? -1.234 -8.331 22.373 1.00 92.38 63 GLU A O 1
ATOM 482 N N . ALA A 1 64 ? 0.693 -7.234 22.725 1.00 89.62 64 ALA A N 1
ATOM 483 C CA . ALA A 1 64 ? 0.402 -6.855 24.107 1.00 89.62 64 ALA A CA 1
ATOM 484 C C . ALA A 1 64 ? -0.517 -5.625 24.217 1.00 89.62 64 ALA A C 1
ATOM 486 O O . ALA A 1 64 ? -0.993 -5.308 25.313 1.00 89.62 64 ALA A O 1
ATOM 487 N N . ALA A 1 65 ? -0.777 -4.918 23.111 1.00 85.25 65 ALA A N 1
ATOM 488 C CA . ALA A 1 65 ? -1.653 -3.756 23.105 1.00 85.25 65 ALA A CA 1
ATOM 489 C C . ALA A 1 65 ? -3.119 -4.174 23.276 1.00 85.25 65 ALA A C 1
ATOM 491 O O . ALA A 1 65 ? -3.862 -4.385 22.320 1.00 85.25 65 ALA A O 1
ATOM 492 N N . SER A 1 66 ? -3.549 -4.231 24.533 1.00 72.44 66 SER A N 1
ATOM 493 C CA . SER A 1 66 ? -4.956 -4.240 24.921 1.00 72.44 66 SER A CA 1
ATOM 494 C C . SER A 1 66 ? -5.240 -2.966 25.706 1.00 72.44 66 SER A C 1
ATOM 496 O O . SER A 1 66 ? -5.199 -2.953 26.937 1.00 72.44 66 SER A O 1
ATOM 498 N N . GLN A 1 67 ? -5.478 -1.871 24.987 1.00 80.62 67 GLN A N 1
ATOM 499 C CA . GLN A 1 67 ? -5.786 -0.569 25.578 1.00 80.62 67 GLN A CA 1
ATOM 500 C C . GLN A 1 67 ? -7.288 -0.287 25.458 1.00 80.62 67 GLN A C 1
ATOM 502 O O . GLN A 1 67 ? -7.973 -0.854 24.611 1.00 80.62 67 GLN A O 1
ATOM 507 N N . ALA A 1 68 ? -7.816 0.609 26.295 1.00 83.44 68 ALA A N 1
ATOM 508 C CA . ALA A 1 68 ? -9.249 0.921 26.309 1.00 83.44 68 ALA A CA 1
ATOM 509 C C . ALA A 1 68 ? -9.769 1.471 24.965 1.00 83.44 68 ALA A C 1
ATOM 511 O O . ALA A 1 68 ? -10.955 1.343 24.668 1.00 83.44 68 ALA A O 1
ATOM 512 N N . HIS A 1 69 ? -8.889 2.077 24.162 1.00 90.38 69 HIS A N 1
ATOM 513 C CA . HIS A 1 69 ? -9.208 2.709 22.882 1.00 90.38 69 HIS A CA 1
ATOM 514 C C . HIS A 1 69 ? -8.757 1.906 21.656 1.00 90.38 69 HIS A C 1
ATOM 516 O O . HIS A 1 69 ? -9.125 2.275 20.542 1.00 90.38 69 HIS A O 1
ATOM 522 N N . ILE A 1 70 ? -7.990 0.820 21.801 1.00 94.62 70 ILE A N 1
ATOM 523 C CA . ILE A 1 70 ? -7.522 0.048 20.642 1.00 94.62 70 ILE A CA 1
ATOM 524 C C . ILE A 1 70 ? -7.375 -1.445 20.936 1.00 94.62 70 ILE A C 1
ATOM 526 O O . ILE A 1 70 ? -6.798 -1.859 21.940 1.00 94.62 70 ILE A O 1
ATOM 530 N N . THR A 1 71 ? -7.867 -2.254 19.999 1.00 95.62 71 THR A N 1
ATOM 531 C CA . THR A 1 71 ? -7.606 -3.693 19.912 1.00 95.62 71 THR A CA 1
ATOM 532 C C . THR A 1 71 ? -6.793 -3.969 18.658 1.00 95.62 71 THR A C 1
ATOM 534 O O . THR A 1 71 ? -7.152 -3.490 17.578 1.00 95.62 71 THR A O 1
ATOM 537 N N . VAL A 1 72 ? -5.736 -4.770 18.780 1.00 96.81 72 VAL A N 1
ATOM 538 C CA . VAL A 1 72 ? -4.805 -5.045 17.682 1.00 96.81 72 VAL A CA 1
ATOM 539 C C . VAL A 1 72 ? -4.789 -6.526 17.319 1.00 96.81 72 VAL A C 1
ATOM 541 O O . VAL A 1 72 ? -4.886 -7.401 18.174 1.00 96.81 72 VAL A O 1
ATOM 544 N N . MET A 1 73 ? -4.651 -6.808 16.027 1.00 95.50 73 MET A N 1
ATOM 545 C CA . MET A 1 73 ? -4.429 -8.142 15.488 1.00 95.50 73 MET A CA 1
ATOM 546 C C . MET A 1 73 ? -3.307 -8.094 14.456 1.00 95.50 73 MET A C 1
ATOM 548 O O . MET A 1 73 ? -3.425 -7.400 13.448 1.00 95.50 73 MET A O 1
ATOM 552 N N . VAL A 1 74 ? -2.236 -8.852 14.683 1.00 96.56 74 VAL A N 1
ATOM 553 C CA . VAL A 1 74 ? -1.114 -8.949 13.741 1.00 96.56 74 VAL A CA 1
ATOM 554 C C . VAL A 1 74 ? -1.348 -10.114 12.776 1.00 96.56 74 VAL A C 1
ATOM 556 O O . VAL A 1 74 ? -1.729 -11.213 13.183 1.00 96.56 74 VAL A O 1
ATOM 559 N N . ARG A 1 75 ? -1.159 -9.878 11.474 1.00 95.94 75 ARG A N 1
ATOM 560 C CA . ARG A 1 75 ? -1.302 -10.880 10.408 1.00 95.94 75 ARG A CA 1
ATOM 561 C C . ARG A 1 75 ? -0.066 -10.887 9.508 1.00 95.94 75 ARG A C 1
ATOM 563 O O . ARG A 1 75 ? 0.371 -9.851 9.015 1.00 95.94 75 ARG A O 1
ATOM 570 N N . HIS A 1 76 ? 0.464 -12.073 9.249 1.00 94.38 76 HIS A N 1
ATOM 571 C CA . HIS A 1 76 ? 1.591 -12.276 8.340 1.00 94.38 76 HIS A CA 1
ATOM 572 C C . HIS A 1 76 ? 1.129 -12.887 7.017 1.00 94.38 76 HIS A C 1
ATOM 574 O O . HIS A 1 76 ? -0.030 -13.309 6.890 1.00 94.38 76 HIS A O 1
ATOM 580 N N . ASP A 1 77 ? 2.025 -12.901 6.030 1.00 92.06 77 ASP A N 1
ATOM 581 C CA . ASP A 1 77 ? 1.779 -13.505 4.719 1.00 92.06 77 ASP A CA 1
ATOM 582 C C . ASP A 1 77 ? 0.543 -12.902 4.022 1.00 92.06 77 ASP A C 1
ATOM 584 O O . ASP A 1 77 ? -0.322 -13.617 3.498 1.00 92.06 77 ASP A O 1
ATOM 588 N N . VAL A 1 78 ? 0.399 -11.573 4.093 1.00 93.50 78 VAL A N 1
ATOM 589 C CA . VAL A 1 78 ? -0.705 -10.815 3.487 1.00 93.50 78 VAL A CA 1
ATOM 590 C C . VAL A 1 78 ? -0.223 -10.093 2.232 1.00 93.50 78 VAL A C 1
ATOM 592 O O . VAL A 1 78 ? 0.514 -9.110 2.299 1.00 93.50 78 VAL A O 1
ATOM 595 N N . ASP A 1 79 ? -0.706 -10.551 1.078 1.00 92.31 79 ASP A N 1
ATOM 596 C CA . ASP A 1 79 ? -0.495 -9.896 -0.212 1.00 92.31 79 ASP A CA 1
ATOM 597 C C . ASP A 1 79 ? -1.463 -8.718 -0.392 1.00 92.31 79 ASP A C 1
ATOM 599 O O . ASP A 1 79 ? -2.684 -8.888 -0.416 1.00 92.31 79 ASP A O 1
ATOM 603 N N . ALA A 1 80 ? -0.913 -7.514 -0.568 1.00 93.94 80 ALA A N 1
ATOM 604 C CA . ALA A 1 80 ? -1.683 -6.293 -0.791 1.00 93.94 80 ALA A CA 1
ATOM 605 C C . ALA A 1 80 ? -2.561 -6.340 -2.052 1.00 93.94 80 ALA A C 1
ATOM 607 O O . ALA A 1 80 ? -3.554 -5.620 -2.142 1.00 93.94 80 ALA A O 1
ATOM 608 N N . THR A 1 81 ? -2.209 -7.182 -3.023 1.00 93.56 81 THR A N 1
ATOM 609 C CA . THR A 1 81 ? -2.959 -7.392 -4.267 1.00 93.56 81 THR A CA 1
ATOM 610 C C . THR A 1 81 ? -4.028 -8.480 -4.150 1.00 93.56 81 THR A C 1
ATOM 612 O O . THR A 1 81 ? -4.827 -8.653 -5.068 1.00 93.56 81 THR A O 1
ATOM 615 N N . SER A 1 82 ? -4.102 -9.181 -3.011 1.00 92.94 82 SER A N 1
ATOM 616 C CA . SER A 1 82 ? -5.082 -10.238 -2.753 1.00 92.94 82 SER A CA 1
ATOM 617 C C . SER A 1 82 ? -5.550 -10.233 -1.292 1.00 92.94 82 SER A C 1
ATOM 619 O O . SER A 1 82 ? -5.095 -11.012 -0.453 1.00 92.94 82 SER A O 1
ATOM 621 N N . LEU A 1 83 ? -6.548 -9.395 -1.003 1.00 95.38 83 LEU A N 1
ATOM 622 C CA . LEU A 1 83 ? -7.119 -9.218 0.340 1.00 95.38 83 LEU A CA 1
ATOM 623 C C . LEU A 1 83 ? -8.373 -10.069 0.608 1.00 95.38 83 LEU A C 1
ATOM 625 O O . LEU A 1 83 ? -9.041 -9.886 1.621 1.00 95.38 83 LEU A O 1
ATOM 629 N N . SER A 1 84 ? -8.687 -11.034 -0.261 1.00 92.06 84 SER A N 1
ATOM 630 C CA . SER A 1 84 ? -9.912 -11.853 -0.206 1.00 92.06 84 SER A CA 1
ATOM 631 C C . SER A 1 84 ? -10.138 -12.584 1.123 1.00 92.06 84 SER A C 1
ATOM 633 O O . SER A 1 84 ? -11.285 -12.817 1.498 1.00 92.06 84 SER A O 1
ATOM 635 N N . ARG A 1 85 ? -9.072 -12.887 1.876 1.00 94.06 85 ARG A N 1
ATOM 636 C CA . ARG A 1 85 ? -9.160 -13.499 3.214 1.00 94.06 85 ARG A CA 1
ATOM 637 C C . ARG A 1 85 ? -9.893 -12.642 4.253 1.00 94.06 85 ARG A C 1
ATOM 639 O O . ARG A 1 85 ? -10.292 -13.169 5.280 1.00 94.06 85 ARG A O 1
ATOM 646 N N . PHE A 1 86 ? -10.056 -11.342 4.002 1.00 95.62 86 PHE A N 1
ATOM 647 C CA . PHE A 1 86 ? -10.767 -10.424 4.894 1.00 95.62 86 PHE A CA 1
ATOM 648 C C . PHE A 1 86 ? -12.170 -10.059 4.388 1.00 95.62 86 PHE A C 1
ATOM 650 O O . PHE A 1 86 ? -12.778 -9.115 4.885 1.00 95.62 86 PHE A O 1
ATOM 657 N N . LYS A 1 87 ? -12.702 -10.775 3.389 1.00 91.88 87 LYS A N 1
ATOM 658 C CA . LYS A 1 87 ? -13.996 -10.455 2.763 1.00 91.88 87 LYS A CA 1
ATOM 659 C C . LYS A 1 87 ? -15.165 -10.456 3.750 1.00 91.88 87 LYS A C 1
ATOM 661 O O . LYS A 1 87 ? -16.043 -9.603 3.645 1.00 91.88 87 LYS A O 1
ATOM 666 N N . ASP A 1 88 ? -15.140 -11.359 4.723 1.00 93.25 88 ASP A N 1
ATOM 667 C CA . ASP A 1 88 ? -16.177 -11.462 5.758 1.00 93.25 88 ASP A CA 1
ATOM 668 C C . ASP A 1 88 ? -15.994 -10.425 6.879 1.00 93.25 88 ASP A C 1
ATOM 670 O O . ASP A 1 88 ? -16.866 -10.218 7.721 1.00 93.25 88 ASP A O 1
ATOM 674 N N . GLU A 1 89 ? -14.866 -9.718 6.866 1.00 93.62 89 GLU A N 1
ATOM 675 C CA . GLU A 1 89 ? -14.452 -8.781 7.892 1.00 93.62 89 GLU A CA 1
ATOM 676 C C . GLU A 1 89 ? -13.984 -7.442 7.285 1.00 93.62 89 GLU A C 1
ATOM 678 O O . GLU A 1 89 ? -12.835 -7.044 7.470 1.00 93.62 89 GLU A O 1
ATOM 683 N N . PRO A 1 90 ? -14.869 -6.678 6.622 1.00 96.81 90 PRO A N 1
ATOM 684 C CA . PRO A 1 90 ? -14.467 -5.471 5.913 1.00 96.81 90 PRO A CA 1
ATOM 685 C C . PRO A 1 90 ? -14.063 -4.331 6.865 1.00 96.81 90 PRO A C 1
ATOM 687 O O . PRO A 1 90 ? -14.493 -4.292 8.029 1.00 96.81 90 PRO A O 1
ATOM 690 N N . PHE A 1 91 ? -13.289 -3.378 6.337 1.00 98.25 91 PHE A N 1
ATOM 691 C CA . PHE A 1 91 ? -12.631 -2.283 7.058 1.00 98.25 91 PHE A CA 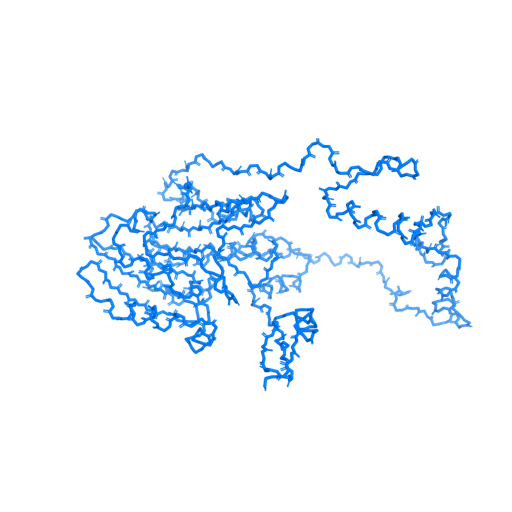1
ATOM 692 C C . PHE A 1 91 ? -13.178 -0.899 6.697 1.00 98.25 91 PHE A C 1
ATOM 694 O O . PHE A 1 91 ? -13.596 -0.656 5.566 1.00 98.25 91 PHE A O 1
ATOM 701 N N . ASP A 1 92 ? -13.132 0.028 7.653 1.00 98.12 92 ASP A N 1
ATOM 702 C CA . ASP A 1 92 ? -13.498 1.437 7.466 1.00 98.12 92 ASP A CA 1
ATOM 703 C C . ASP A 1 92 ? -12.327 2.252 6.892 1.00 98.12 92 ASP A C 1
ATOM 705 O O . ASP A 1 92 ? -12.531 3.245 6.185 1.00 98.12 92 ASP A O 1
ATOM 709 N N . ARG A 1 93 ? -11.092 1.838 7.199 1.00 98.31 93 ARG A N 1
ATOM 710 C CA . ARG A 1 93 ? -9.847 2.453 6.729 1.00 98.31 93 ARG A CA 1
ATOM 711 C C . ARG A 1 93 ? -8.887 1.364 6.261 1.00 98.31 93 ARG A C 1
ATOM 713 O O . ARG A 1 93 ? -8.641 0.411 6.995 1.00 98.31 93 ARG A O 1
ATOM 720 N N . ILE A 1 94 ? -8.333 1.507 5.062 1.00 98.62 94 ILE A N 1
ATOM 721 C CA . ILE A 1 94 ? -7.285 0.616 4.541 1.00 98.62 94 ILE A CA 1
ATOM 722 C C . ILE A 1 94 ? -6.078 1.473 4.189 1.00 98.62 94 ILE A C 1
ATOM 724 O O . ILE A 1 94 ? -6.219 2.431 3.438 1.00 98.62 94 ILE A O 1
ATOM 728 N N . VAL A 1 95 ? -4.904 1.146 4.714 1.00 98.44 95 VAL A N 1
ATOM 729 C CA . VAL A 1 95 ? -3.697 1.968 4.605 1.00 98.44 95 VAL A CA 1
ATOM 730 C C . VAL A 1 95 ? -2.583 1.175 3.937 1.00 98.44 95 VAL A C 1
ATOM 732 O O . VAL A 1 95 ? -2.225 0.099 4.409 1.00 98.44 95 VAL A O 1
ATOM 735 N N . PHE A 1 96 ? -2.002 1.721 2.869 1.00 97.62 96 PHE A N 1
ATOM 736 C CA . PHE A 1 96 ? -0.774 1.213 2.258 1.00 97.62 96 PHE A CA 1
ATOM 737 C C . PHE A 1 96 ? 0.312 2.286 2.342 1.00 97.62 96 PHE A C 1
ATOM 739 O O . PHE A 1 96 ? 0.399 3.204 1.520 1.00 97.62 96 PHE A O 1
ATOM 746 N N . HIS A 1 97 ? 1.112 2.205 3.400 1.00 94.88 97 HIS A N 1
ATOM 747 C CA . HIS A 1 97 ? 2.113 3.209 3.730 1.00 94.88 97 HIS A CA 1
ATOM 748 C C . HIS A 1 97 ? 3.438 2.905 3.015 1.00 94.88 97 HIS A C 1
ATOM 750 O O . HIS A 1 97 ? 4.051 1.877 3.279 1.00 94.88 97 HIS A O 1
ATOM 756 N N . HIS A 1 98 ? 3.887 3.796 2.122 1.00 92.25 98 HIS A N 1
ATOM 757 C CA . HIS A 1 98 ? 5.121 3.640 1.333 1.00 92.25 98 HIS A CA 1
ATOM 758 C C . HIS A 1 98 ? 5.239 2.285 0.594 1.00 92.25 98 HIS A C 1
ATOM 760 O O . HIS A 1 98 ? 6.213 1.555 0.791 1.00 92.25 98 HIS A O 1
ATOM 766 N N . PRO A 1 99 ? 4.271 1.947 -0.284 1.00 91.94 99 PRO A N 1
ATOM 767 C CA . PRO A 1 99 ? 4.259 0.684 -1.019 1.00 91.94 99 PRO A CA 1
ATOM 768 C C . PRO A 1 99 ? 5.532 0.455 -1.837 1.00 91.94 99 PRO A C 1
ATOM 770 O O . PRO A 1 99 ? 6.012 1.363 -2.515 1.00 91.94 99 PRO A O 1
ATOM 773 N N . HIS A 1 100 ? 6.039 -0.780 -1.846 1.00 83.62 100 HIS A N 1
ATOM 774 C CA . HIS A 1 100 ? 7.218 -1.174 -2.625 1.00 83.62 100 HIS A CA 1
ATOM 775 C C . HIS A 1 100 ? 7.071 -2.597 -3.175 1.00 83.62 100 HIS A C 1
ATOM 777 O O . HIS A 1 100 ? 6.425 -3.439 -2.561 1.00 83.62 100 HIS A O 1
ATOM 783 N N . SER A 1 101 ? 7.654 -2.865 -4.347 1.00 80.88 101 SER A N 1
ATOM 784 C CA . SER A 1 101 ? 7.579 -4.173 -5.033 1.00 80.88 101 SER A CA 1
ATOM 785 C C . SER A 1 101 ? 8.836 -5.048 -4.869 1.00 80.88 101 SER A C 1
ATOM 787 O O . SER A 1 101 ? 9.015 -6.042 -5.583 1.00 80.88 101 SER A O 1
ATOM 789 N N . GLY A 1 102 ? 9.753 -4.636 -3.993 1.00 75.06 102 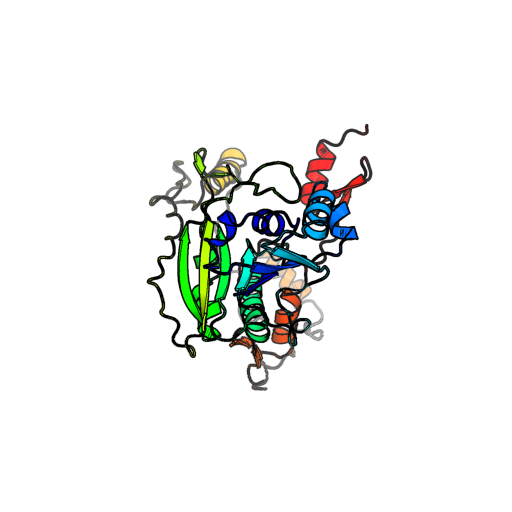GLY A N 1
ATOM 790 C CA . GLY A 1 102 ? 11.093 -5.201 -3.821 1.00 75.06 102 GLY A CA 1
ATOM 791 C C . GLY A 1 102 ? 12.115 -4.725 -4.860 1.00 75.06 102 GLY A C 1
ATOM 792 O O . GLY A 1 102 ? 13.304 -4.954 -4.686 1.00 75.06 102 GLY A O 1
ATOM 793 N N . VAL A 1 103 ? 11.693 -4.031 -5.927 1.00 73.12 103 VAL A N 1
ATOM 794 C CA . VAL A 1 103 ? 12.604 -3.471 -6.942 1.00 73.12 103 VAL A CA 1
ATOM 795 C C . VAL A 1 103 ? 12.171 -2.071 -7.369 1.00 73.12 103 VAL A C 1
ATOM 797 O O . VAL A 1 103 ? 10.987 -1.741 -7.356 1.00 73.12 103 VAL A O 1
ATOM 800 N N . GLU A 1 104 ? 13.120 -1.256 -7.824 1.00 75.88 104 GLU A N 1
ATOM 801 C CA . GLU A 1 104 ? 12.858 0.088 -8.352 1.00 75.88 104 GLU A CA 1
ATOM 802 C C . GLU A 1 104 ? 12.366 0.052 -9.811 1.00 75.88 104 GLU A C 1
ATOM 804 O O . GLU A 1 104 ? 13.072 0.452 -10.735 1.00 75.88 104 GLU A O 1
ATOM 809 N N . ASP A 1 105 ? 11.132 -0.416 -10.030 1.00 81.38 105 ASP A N 1
ATOM 810 C CA . ASP A 1 105 ? 10.496 -0.463 -11.354 1.00 81.38 105 ASP A CA 1
ATOM 811 C C . ASP A 1 105 ? 9.158 0.294 -11.365 1.00 81.38 105 ASP A C 1
ATOM 813 O O . ASP A 1 105 ? 8.201 -0.047 -10.668 1.00 81.38 105 ASP A O 1
ATOM 817 N N . VAL A 1 106 ? 9.074 1.348 -12.180 1.00 84.31 106 VAL A N 1
ATOM 818 C CA . VAL A 1 106 ? 7.882 2.206 -12.260 1.00 84.31 106 VAL A CA 1
ATOM 819 C C . VAL A 1 106 ? 6.645 1.470 -12.790 1.00 84.31 106 VAL A C 1
ATOM 821 O O . VAL A 1 106 ? 5.535 1.749 -12.339 1.00 84.31 106 VAL A O 1
ATOM 824 N N . HIS A 1 107 ? 6.805 0.533 -13.725 1.00 86.62 107 HIS A N 1
ATOM 825 C CA . HIS A 1 107 ? 5.698 -0.239 -14.284 1.00 86.62 107 HIS A CA 1
ATOM 826 C C . HIS A 1 107 ? 5.177 -1.250 -13.265 1.00 86.62 107 HIS A C 1
ATOM 828 O O . HIS A 1 107 ? 3.960 -1.355 -13.098 1.00 86.62 107 HIS A O 1
ATOM 834 N N . ARG A 1 108 ? 6.066 -1.915 -12.515 1.00 88.06 108 ARG A N 1
ATOM 835 C CA . ARG A 1 108 ? 5.659 -2.796 -11.407 1.00 88.06 108 ARG A CA 1
ATOM 836 C C . ARG A 1 108 ? 4.893 -2.029 -10.336 1.00 88.06 108 ARG A C 1
ATOM 838 O O . ARG A 1 108 ? 3.824 -2.473 -9.939 1.00 88.06 108 ARG A O 1
ATOM 845 N N . HIS A 1 109 ? 5.351 -0.842 -9.939 1.00 90.38 109 HIS A N 1
ATOM 846 C CA . HIS A 1 109 ? 4.640 -0.037 -8.940 1.00 90.38 109 HIS A CA 1
ATOM 847 C C . HIS A 1 109 ? 3.268 0.471 -9.421 1.00 90.38 109 HIS A C 1
ATOM 849 O O . HIS A 1 109 ? 2.305 0.469 -8.656 1.00 90.38 109 HIS A O 1
ATOM 855 N N . ARG A 1 110 ? 3.128 0.840 -10.703 1.00 92.69 110 ARG A N 1
ATOM 856 C CA . ARG A 1 110 ? 1.819 1.185 -11.299 1.00 92.69 110 ARG A CA 1
ATOM 857 C C . ARG A 1 110 ? 0.840 0.010 -11.244 1.00 92.69 110 ARG A C 1
ATOM 859 O O . ARG A 1 110 ? -0.341 0.198 -10.935 1.00 92.69 110 ARG A O 1
ATOM 866 N N . ARG A 1 111 ? 1.325 -1.196 -11.550 1.00 92.06 111 ARG A N 1
ATOM 867 C CA . ARG A 1 111 ? 0.538 -2.434 -11.469 1.00 92.06 111 ARG A CA 1
ATOM 868 C C . ARG A 1 111 ? 0.174 -2.739 -10.019 1.00 92.06 111 ARG A C 1
ATOM 870 O O . ARG A 1 111 ? -1.009 -2.899 -9.743 1.00 92.06 111 ARG A O 1
ATOM 877 N N . LEU A 1 112 ? 1.143 -2.692 -9.104 1.00 93.12 112 LEU A N 1
ATOM 878 C CA . LEU A 1 112 ? 0.938 -2.878 -7.666 1.00 93.12 112 LEU A CA 1
ATOM 879 C C . LEU A 1 112 ? -0.190 -1.986 -7.141 1.00 93.12 112 LEU A C 1
ATOM 881 O O . LEU A 1 112 ? -1.127 -2.498 -6.544 1.00 93.12 112 LEU A O 1
ATOM 885 N N . LEU A 1 113 ? -0.158 -0.679 -7.428 1.00 96.25 113 LEU A N 1
ATOM 886 C CA . LEU A 1 113 ? -1.219 0.235 -6.992 1.00 96.25 113 LEU A CA 1
ATOM 887 C C . LEU A 1 113 ? -2.585 -0.111 -7.597 1.00 96.25 113 LEU A C 1
ATOM 889 O O . LEU A 1 113 ? -3.583 -0.088 -6.884 1.00 96.25 113 LEU A O 1
ATOM 893 N N . SER A 1 114 ? -2.647 -0.445 -8.891 1.00 95.56 114 SER A N 1
ATOM 894 C CA . SER A 1 114 ? -3.920 -0.804 -9.546 1.00 95.56 114 SER A CA 1
ATOM 895 C C . SER A 1 114 ? -4.554 -2.036 -8.898 1.00 95.56 114 SER A C 1
ATOM 897 O O . SER A 1 114 ? -5.748 -2.047 -8.611 1.00 95.56 114 SER A O 1
ATOM 899 N N . HIS A 1 115 ? -3.744 -3.068 -8.650 1.00 95.44 115 HIS A N 1
ATOM 900 C CA . HIS A 1 115 ? -4.208 -4.316 -8.049 1.00 95.44 115 HIS A CA 1
ATOM 901 C C . HIS A 1 115 ? -4.506 -4.173 -6.560 1.00 95.44 115 HIS A C 1
ATOM 903 O O . HIS A 1 115 ? -5.506 -4.709 -6.094 1.00 95.44 115 HIS A O 1
ATOM 909 N N . PHE A 1 116 ? -3.725 -3.371 -5.837 1.00 97.56 116 PHE A N 1
ATOM 910 C CA . PHE A 1 116 ? -4.030 -3.007 -4.458 1.00 97.56 116 PHE A CA 1
ATOM 911 C C . PHE A 1 116 ? -5.380 -2.295 -4.339 1.00 97.56 116 PHE A C 1
ATOM 913 O O . PHE A 1 116 ? -6.206 -2.713 -3.537 1.00 97.56 116 PHE A O 1
ATOM 920 N N . PHE A 1 117 ? -5.648 -1.254 -5.138 1.00 98.25 117 PHE A N 1
ATOM 921 C CA . PHE A 1 117 ? -6.929 -0.542 -5.059 1.00 98.25 117 PHE A CA 1
ATOM 922 C C . PHE A 1 117 ? -8.114 -1.476 -5.326 1.00 98.25 117 PHE A C 1
ATOM 924 O O . PHE A 1 117 ? -9.135 -1.387 -4.644 1.00 98.25 117 PHE A O 1
ATOM 931 N N . HIS A 1 118 ? -7.971 -2.399 -6.278 1.00 96.94 118 HIS A N 1
ATOM 932 C CA . HIS A 1 118 ? -8.991 -3.402 -6.566 1.00 96.94 118 HIS A CA 1
ATOM 933 C C . HIS A 1 118 ? -9.202 -4.368 -5.392 1.00 96.94 118 HIS A C 1
ATOM 935 O O . HIS A 1 118 ? -10.338 -4.587 -4.971 1.00 96.94 118 HIS A O 1
ATOM 941 N N . ALA A 1 119 ? -8.120 -4.898 -4.817 1.00 96.94 119 ALA A N 1
ATOM 942 C CA . ALA A 1 119 ? -8.188 -5.777 -3.655 1.00 96.94 119 ALA A CA 1
ATOM 943 C C . ALA A 1 119 ? -8.786 -5.062 -2.434 1.00 96.94 119 ALA A C 1
ATOM 945 O O . ALA A 1 119 ? -9.676 -5.603 -1.777 1.00 96.94 119 ALA A O 1
ATOM 946 N N . ALA A 1 120 ? -8.364 -3.826 -2.169 1.00 98.19 120 ALA A N 1
ATOM 947 C CA . ALA A 1 120 ? -8.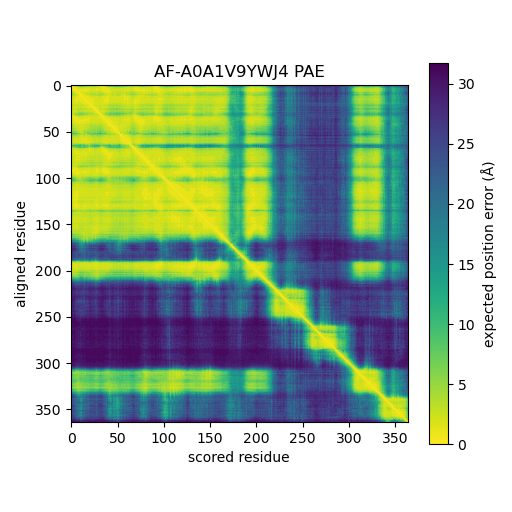868 -2.996 -1.083 1.00 98.19 120 ALA A CA 1
ATOM 948 C C . ALA A 1 120 ? -10.376 -2.752 -1.215 1.00 98.19 120 ALA A C 1
ATOM 950 O O . ALA A 1 120 ? -11.105 -2.922 -0.243 1.00 98.19 120 ALA A O 1
ATOM 951 N N . LEU A 1 121 ? -10.874 -2.449 -2.420 1.00 97.44 121 LEU A N 1
ATOM 952 C CA . LEU A 1 121 ? -12.308 -2.264 -2.669 1.00 97.44 121 LEU A CA 1
ATOM 953 C C . LEU A 1 121 ? -13.161 -3.482 -2.289 1.00 97.44 121 LEU A C 1
ATOM 955 O O . LEU A 1 121 ? -14.307 -3.291 -1.875 1.00 97.44 121 LEU A O 1
ATOM 959 N N . SER A 1 122 ? -12.616 -4.700 -2.403 1.00 96.62 122 SER A N 1
ATOM 960 C CA . SER A 1 122 ? -13.320 -5.947 -2.065 1.00 96.62 122 SER A CA 1
ATOM 961 C C . SER A 1 122 ? -13.536 -6.156 -0.562 1.00 96.62 122 SER A C 1
ATOM 963 O O . SER A 1 122 ? -14.405 -6.935 -0.176 1.00 96.62 122 SER A O 1
ATOM 965 N N . VAL A 1 123 ? -12.777 -5.442 0.276 1.00 97.88 123 VAL A N 1
ATOM 966 C CA . VAL A 1 123 ? -12.826 -5.524 1.746 1.00 97.88 123 VAL A CA 1
ATOM 967 C C . VAL A 1 123 ? -13.055 -4.160 2.404 1.00 97.88 123 VAL A C 1
ATOM 969 O O . VAL A 1 123 ? -12.899 -4.011 3.613 1.00 97.88 123 VAL A O 1
ATOM 972 N N . LEU A 1 124 ? -13.433 -3.146 1.626 1.00 98.12 124 LEU A N 1
ATOM 973 C CA . LEU A 1 124 ? -13.718 -1.798 2.112 1.00 98.12 124 LEU A CA 1
ATOM 974 C C . LEU A 1 124 ? -15.214 -1.656 2.416 1.00 98.12 124 LEU A C 1
ATOM 976 O O . LEU A 1 124 ? -16.056 -1.909 1.552 1.00 98.12 124 LEU A O 1
ATOM 980 N N . ARG A 1 125 ? -15.561 -1.202 3.620 1.00 97.38 125 ARG A N 1
ATOM 981 C CA . ARG A 1 125 ? -16.947 -0.924 4.030 1.00 97.38 125 ARG A CA 1
ATOM 982 C C . ARG A 1 125 ? -17.577 0.214 3.217 1.00 97.38 125 ARG A C 1
ATOM 984 O O . ARG A 1 125 ? -16.848 0.994 2.594 1.00 97.38 125 ARG A O 1
ATOM 991 N N . PRO A 1 126 ? -18.917 0.341 3.218 1.00 96.31 126 PRO A N 1
ATOM 992 C CA . PRO A 1 126 ? -19.580 1.532 2.699 1.00 96.31 126 PRO A CA 1
ATOM 993 C C . PRO A 1 126 ? -19.048 2.802 3.372 1.00 96.31 126 PRO A C 1
ATOM 995 O O . PRO A 1 126 ? -18.884 2.822 4.591 1.00 96.31 126 PRO A O 1
ATOM 998 N N . ASN A 1 127 ? -18.767 3.847 2.592 1.00 95.19 127 ASN A N 1
ATOM 999 C CA . ASN A 1 127 ? -18.129 5.098 3.030 1.00 95.19 127 ASN A CA 1
ATOM 1000 C C . ASN A 1 127 ? -16.711 4.930 3.612 1.00 95.19 127 ASN A C 1
ATOM 1002 O O . ASN A 1 127 ? -16.176 5.847 4.242 1.00 95.19 127 ASN A O 1
ATOM 1006 N N . GLY A 1 128 ? -16.091 3.763 3.418 1.00 97.25 128 GLY A N 1
ATOM 1007 C CA . GLY A 1 128 ? -14.711 3.519 3.809 1.00 97.25 128 GLY A CA 1
ATOM 1008 C C . GLY A 1 128 ? -13.727 4.341 2.973 1.00 97.25 128 GLY A C 1
ATOM 1009 O O . GLY A 1 128 ? -14.023 4.757 1.850 1.00 97.25 128 GLY A O 1
ATOM 1010 N N . ARG A 1 129 ? -12.526 4.553 3.517 1.00 98.06 129 ARG A N 1
ATOM 1011 C CA . ARG A 1 129 ? -11.449 5.302 2.855 1.00 98.06 129 ARG A CA 1
ATOM 1012 C C . ARG A 1 129 ? -10.179 4.463 2.711 1.00 98.06 129 ARG A C 1
ATOM 1014 O O . ARG A 1 129 ? -9.822 3.700 3.608 1.00 98.06 129 ARG A O 1
ATOM 1021 N N . ILE A 1 130 ? -9.493 4.621 1.581 1.00 98.69 130 ILE A N 1
ATOM 1022 C CA . ILE A 1 130 ? -8.192 4.003 1.296 1.00 98.69 130 ILE A CA 1
ATOM 1023 C C . ILE A 1 130 ? -7.116 5.085 1.361 1.00 98.69 130 ILE A C 1
ATOM 1025 O O . ILE A 1 130 ? -7.243 6.104 0.688 1.00 98.69 130 ILE A O 1
ATOM 1029 N N . TYR A 1 131 ? -6.051 4.852 2.119 1.00 98.44 131 TYR A N 1
ATOM 1030 C CA . TYR A 1 131 ? -4.944 5.782 2.310 1.00 98.44 131 TYR A CA 1
ATOM 1031 C C . TYR A 1 131 ? -3.664 5.217 1.714 1.00 98.44 131 TYR A C 1
ATOM 1033 O O . TYR A 1 131 ? -3.323 4.057 1.941 1.00 98.44 131 TYR A O 1
ATOM 1041 N N . VAL A 1 132 ? -2.946 6.040 0.955 1.00 98.12 132 VAL A N 1
ATOM 1042 C CA . VAL A 1 132 ? -1.658 5.674 0.362 1.00 98.12 132 VAL A CA 1
ATOM 1043 C C . VAL A 1 132 ? -0.675 6.817 0.558 1.00 98.12 132 VAL A C 1
ATOM 1045 O O . VAL A 1 132 ? -0.957 7.951 0.167 1.00 98.12 132 VAL A O 1
ATOM 1048 N N . THR A 1 133 ? 0.495 6.510 1.113 1.00 95.94 133 THR A N 1
ATOM 1049 C CA . THR A 1 133 ? 1.576 7.489 1.297 1.00 95.94 133 THR A CA 1
ATOM 1050 C C . THR A 1 133 ? 2.681 7.233 0.286 1.00 95.94 133 THR A C 1
ATOM 1052 O O . THR A 1 133 ? 3.198 6.120 0.208 1.00 95.94 133 THR A O 1
ATOM 1055 N N . LEU A 1 134 ? 3.051 8.256 -0.486 1.00 93.56 134 LEU A N 1
ATOM 1056 C CA . LEU A 1 134 ? 4.076 8.178 -1.531 1.00 93.56 134 LEU A CA 1
ATOM 1057 C C . LEU A 1 134 ? 5.089 9.318 -1.395 1.00 93.56 134 LEU A C 1
ATOM 1059 O O . LEU A 1 134 ? 4.730 10.449 -1.079 1.00 93.56 134 LEU A O 1
ATOM 1063 N N . ALA A 1 135 ? 6.355 9.041 -1.687 1.00 90.12 135 ALA A N 1
ATOM 1064 C CA . ALA A 1 135 ? 7.451 9.995 -1.577 1.00 90.12 135 ALA A CA 1
ATOM 1065 C C . ALA A 1 135 ? 7.690 10.780 -2.880 1.00 90.12 135 ALA A C 1
ATOM 1067 O O . ALA A 1 135 ? 7.712 10.217 -3.976 1.00 90.12 135 ALA A O 1
ATOM 1068 N N . ARG A 1 136 ? 7.990 12.078 -2.759 1.00 85.81 136 ARG A N 1
ATOM 1069 C CA . ARG A 1 136 ? 8.456 12.953 -3.851 1.00 85.81 136 ARG A CA 1
ATOM 1070 C C . ARG A 1 136 ? 7.565 12.911 -5.104 1.00 85.81 136 ARG A C 1
ATOM 1072 O O . ARG A 1 136 ? 6.400 13.282 -5.064 1.00 85.81 136 ARG A O 1
ATOM 1079 N N . ASP A 1 137 ? 8.132 12.494 -6.234 1.00 85.38 137 ASP A N 1
ATOM 1080 C CA . ASP A 1 137 ? 7.512 12.441 -7.554 1.00 85.38 137 ASP A CA 1
ATOM 1081 C C . ASP A 1 137 ? 6.851 11.083 -7.847 1.00 85.38 137 ASP A C 1
ATOM 1083 O O . ASP A 1 137 ? 6.279 10.900 -8.928 1.00 85.38 137 ASP A O 1
ATOM 1087 N N . GLN A 1 138 ? 6.875 10.141 -6.890 1.00 90.50 138 GLN A N 1
ATOM 1088 C CA . GLN A 1 138 ? 6.181 8.854 -6.997 1.00 90.50 138 GLN A CA 1
ATOM 1089 C C . GLN A 1 138 ? 4.690 9.012 -7.328 1.00 90.50 138 GLN A C 1
ATOM 1091 O O . GLN A 1 138 ? 4.254 8.321 -8.244 1.00 90.50 138 GLN A O 1
ATOM 1096 N N . PRO A 1 139 ? 3.901 9.930 -6.724 1.00 93.56 139 PRO A N 1
ATOM 1097 C CA . PRO A 1 139 ? 2.484 10.083 -7.073 1.00 93.56 139 PRO A CA 1
ATOM 1098 C C . PRO A 1 139 ? 2.252 10.320 -8.567 1.00 93.56 139 PRO A C 1
ATOM 1100 O O . PRO A 1 139 ? 1.360 9.725 -9.177 1.00 93.56 139 PRO A O 1
ATOM 1103 N N . LYS A 1 140 ? 3.103 11.155 -9.177 1.00 90.19 140 LYS A N 1
ATOM 1104 C CA . LYS A 1 140 ? 3.061 11.456 -10.607 1.00 90.19 140 LYS A CA 1
ATOM 1105 C C . LYS A 1 140 ? 3.569 10.279 -11.436 1.00 90.19 140 LYS A C 1
ATOM 1107 O O . LYS A 1 140 ? 2.885 9.838 -12.355 1.00 90.19 140 LYS A O 1
ATOM 1112 N N . ARG A 1 141 ? 4.756 9.752 -11.119 1.00 90.50 141 ARG A N 1
ATOM 1113 C CA . ARG A 1 141 ? 5.387 8.655 -11.874 1.00 90.50 141 ARG A CA 1
ATOM 1114 C C . ARG A 1 141 ? 4.571 7.370 -11.822 1.00 90.50 141 ARG A C 1
ATOM 1116 O O . ARG A 1 141 ? 4.491 6.669 -12.827 1.00 90.50 141 ARG A O 1
ATOM 1123 N N . TRP A 1 142 ? 3.973 7.065 -10.678 1.00 94.00 142 TRP A N 1
ATOM 1124 C CA . TRP A 1 142 ? 3.169 5.864 -10.448 1.00 94.00 142 TRP A CA 1
ATOM 1125 C C . TRP A 1 142 ? 1.696 6.081 -10.823 1.00 94.00 142 TRP A C 1
ATOM 1127 O O . TRP A 1 142 ? 0.906 5.143 -10.790 1.00 94.00 142 TRP A O 1
ATOM 1137 N N . GLU A 1 143 ? 1.348 7.295 -11.261 1.00 94.94 143 GLU A N 1
ATOM 1138 C CA . GLU A 1 143 ? 0.031 7.674 -11.776 1.00 94.94 143 GLU A CA 1
ATOM 1139 C C . GLU A 1 143 ? -1.109 7.398 -10.781 1.00 94.94 143 GLU A C 1
ATOM 1141 O O . GLU A 1 143 ? -2.199 7.014 -11.200 1.00 94.94 143 GLU A O 1
ATOM 1146 N N . ILE A 1 144 ? -0.883 7.600 -9.475 1.00 96.44 144 ILE A N 1
ATOM 1147 C CA . ILE A 1 144 ? -1.787 7.133 -8.404 1.00 96.44 144 ILE A CA 1
ATOM 1148 C C . ILE A 1 144 ? -3.254 7.533 -8.631 1.00 96.44 144 ILE A C 1
ATOM 1150 O O . ILE A 1 144 ? -4.144 6.693 -8.528 1.00 96.44 144 ILE A O 1
ATOM 1154 N N . ILE A 1 145 ? -3.500 8.783 -9.041 1.00 96.38 145 ILE A N 1
ATOM 1155 C CA . ILE A 1 145 ? -4.849 9.293 -9.322 1.00 96.38 145 ILE A CA 1
ATOM 1156 C C . ILE A 1 145 ? -5.509 8.519 -10.460 1.00 96.38 145 ILE A C 1
ATOM 1158 O O . ILE A 1 145 ? -6.646 8.086 -10.332 1.00 96.38 145 ILE A O 1
ATOM 1162 N N . LYS A 1 146 ? -4.791 8.294 -11.565 1.00 95.25 146 LYS A N 1
ATOM 1163 C CA . LYS A 1 146 ? -5.311 7.521 -12.698 1.00 95.25 146 LYS A CA 1
ATOM 1164 C C . LYS A 1 146 ? -5.631 6.088 -12.278 1.00 95.25 146 LYS A C 1
ATOM 1166 O O . LYS A 1 146 ? -6.672 5.572 -12.668 1.00 95.25 146 LYS A O 1
ATOM 1171 N N . ARG A 1 147 ? -4.758 5.462 -11.479 1.00 95.69 147 ARG A N 1
ATOM 1172 C CA . ARG A 1 147 ? -4.942 4.082 -11.002 1.00 95.69 147 ARG A CA 1
ATOM 1173 C C . ARG A 1 147 ? -6.190 3.952 -10.123 1.00 95.69 147 ARG A C 1
ATOM 1175 O O . ARG A 1 147 ? -6.942 3.002 -10.300 1.00 95.69 147 ARG A O 1
ATOM 1182 N N . ALA A 1 148 ? -6.454 4.932 -9.260 1.00 96.94 148 ALA A N 1
ATOM 1183 C CA . ALA A 1 148 ? -7.669 4.984 -8.449 1.00 96.94 148 ALA A CA 1
ATOM 1184 C C . ALA A 1 148 ? -8.932 5.266 -9.293 1.00 96.94 148 ALA A C 1
ATOM 1186 O O . ALA A 1 148 ? -9.926 4.547 -9.184 1.00 96.94 148 ALA A O 1
ATOM 1187 N N . THR A 1 149 ? -8.892 6.263 -10.185 1.00 95.56 149 THR A N 1
ATOM 1188 C CA . THR A 1 149 ? -10.056 6.689 -10.987 1.00 95.56 149 THR A CA 1
ATOM 1189 C C . THR A 1 149 ? -10.593 5.588 -11.900 1.00 95.56 149 THR A C 1
ATOM 1191 O O . THR A 1 149 ? -11.807 5.487 -12.073 1.00 95.56 149 THR A O 1
ATOM 1194 N N . VAL A 1 150 ? -9.721 4.731 -12.450 1.00 94.31 150 VAL A N 1
ATOM 1195 C CA . VAL A 1 150 ? -10.131 3.566 -13.263 1.00 94.31 150 VAL A CA 1
ATOM 1196 C C . VAL A 1 150 ? -11.073 2.630 -12.493 1.00 94.31 150 VAL A C 1
ATOM 1198 O O . VAL A 1 150 ? -11.942 2.012 -13.098 1.00 94.31 150 VAL A O 1
ATOM 1201 N N . LEU A 1 151 ? -10.956 2.574 -11.164 1.00 95.12 151 LEU A N 1
ATOM 1202 C CA . LEU A 1 151 ? -11.772 1.734 -10.283 1.00 95.12 151 LEU A CA 1
ATOM 1203 C C . LEU A 1 151 ? -12.938 2.493 -9.623 1.00 95.12 151 LEU A C 1
ATOM 1205 O O . LEU A 1 151 ? -13.530 2.013 -8.660 1.00 95.12 151 LEU A O 1
ATOM 1209 N N . GLY A 1 152 ? -13.271 3.693 -10.110 1.00 95.81 152 GLY A N 1
ATOM 1210 C CA . GLY A 1 152 ? -14.373 4.497 -9.568 1.00 95.81 152 GLY A CA 1
ATOM 1211 C C . GLY A 1 152 ? -14.077 5.152 -8.213 1.00 95.81 152 GLY A C 1
ATOM 1212 O O . GLY A 1 152 ? -14.999 5.628 -7.545 1.00 95.81 152 GLY A O 1
ATOM 1213 N N . LEU A 1 153 ? -12.807 5.200 -7.804 1.00 97.69 153 LEU A N 1
ATOM 1214 C CA . LEU A 1 153 ? -12.358 5.953 -6.637 1.00 97.69 153 LEU A CA 1
ATOM 1215 C C . LEU A 1 153 ? -12.059 7.408 -7.015 1.00 97.69 153 LEU A C 1
ATOM 1217 O O . LEU A 1 153 ? -11.627 7.704 -8.127 1.00 97.69 153 LEU A O 1
ATOM 1221 N N . VAL A 1 154 ? -12.250 8.320 -6.067 1.00 97.62 154 VAL A N 1
ATOM 1222 C CA . VAL A 1 154 ? -11.853 9.728 -6.182 1.00 97.62 154 VAL A CA 1
ATOM 1223 C C . VAL A 1 154 ? -10.950 10.109 -5.019 1.00 97.62 154 VAL A C 1
ATOM 1225 O O . VAL A 1 154 ? -11.140 9.639 -3.898 1.00 97.62 154 VAL A O 1
ATOM 1228 N N . CYS A 1 155 ? -9.957 10.955 -5.288 1.00 97.69 155 CYS A N 1
ATOM 1229 C CA . CYS A 1 155 ? -9.080 11.498 -4.255 1.00 97.69 155 CYS A CA 1
ATOM 1230 C C . CYS A 1 155 ? -9.859 12.522 -3.426 1.00 97.69 155 CYS A C 1
ATOM 1232 O O . CYS A 1 155 ? -10.241 13.565 -3.954 1.00 97.69 155 CYS A O 1
ATOM 1234 N N . CYS A 1 156 ? -10.092 12.227 -2.152 1.00 96.19 156 CYS A N 1
ATOM 1235 C CA . CYS A 1 156 ? -10.832 13.069 -1.210 1.00 96.19 156 CYS A CA 1
ATOM 1236 C C . CYS A 1 156 ? -9.943 13.708 -0.138 1.00 96.19 156 CYS A C 1
ATOM 1238 O O . CYS A 1 156 ? -10.420 14.528 0.638 1.00 96.19 156 CYS A O 1
ATOM 1240 N N . LYS A 1 157 ? -8.661 13.335 -0.086 1.00 95.56 157 LYS A N 1
ATOM 1241 C CA . LYS A 1 157 ? -7.657 13.930 0.798 1.00 95.56 157 LYS A CA 1
ATOM 1242 C C . LYS A 1 157 ? -6.307 13.942 0.092 1.00 95.56 157 LYS A C 1
ATOM 1244 O O . LYS A 1 157 ? -5.926 12.936 -0.505 1.00 95.56 157 LYS A O 1
ATOM 1249 N N . GLN A 1 158 ? -5.600 15.063 0.154 1.00 95.31 158 GLN A N 1
ATOM 1250 C CA . GLN A 1 158 ? -4.204 15.163 -0.257 1.00 95.31 158 GLN A CA 1
ATOM 1251 C C . GLN A 1 158 ? -3.488 16.111 0.699 1.00 95.31 158 GLN A C 1
ATOM 1253 O O . GLN A 1 158 ? -3.765 17.308 0.700 1.00 95.31 158 GLN A O 1
ATOM 1258 N N . GLU A 1 159 ? -2.544 15.584 1.468 1.00 93.19 159 GLU A N 1
ATOM 1259 C CA . GLU A 1 159 ? -1.820 16.348 2.482 1.00 93.19 159 GLU A CA 1
ATOM 1260 C C . GLU A 1 159 ? -0.330 16.014 2.451 1.00 93.19 159 GLU A C 1
ATOM 1262 O O . GLU A 1 159 ? 0.083 14.924 2.040 1.00 93.19 159 GLU A O 1
ATOM 1267 N N . LEU A 1 160 ? 0.497 16.975 2.864 1.00 90.94 160 LEU A N 1
ATOM 1268 C CA . LEU A 1 160 ? 1.900 16.696 3.137 1.00 90.94 160 LEU A CA 1
ATOM 1269 C C . LEU A 1 160 ? 1.955 15.773 4.355 1.00 90.94 160 LEU A C 1
ATOM 1271 O O . LEU A 1 160 ? 1.455 16.124 5.417 1.00 90.94 160 LEU A O 1
ATOM 1275 N N . TRP A 1 161 ? 2.557 14.601 4.189 1.00 90.19 161 TRP A N 1
ATOM 1276 C CA . TRP A 1 161 ? 2.691 13.648 5.276 1.00 90.19 161 TRP A CA 1
ATOM 1277 C C . TRP A 1 161 ? 3.828 14.078 6.201 1.00 90.19 161 TRP A C 1
ATOM 1279 O O . TRP A 1 161 ? 4.958 14.302 5.749 1.00 90.19 161 TRP A O 1
ATOM 1289 N N . VAL A 1 162 ? 3.510 14.177 7.487 1.00 86.75 162 VAL A N 1
ATOM 1290 C CA . VAL A 1 162 ? 4.451 14.488 8.562 1.00 86.75 162 VAL A CA 1
ATOM 1291 C C . VAL A 1 162 ? 4.722 13.205 9.336 1.00 86.75 162 VAL A C 1
ATOM 1293 O O . VAL A 1 162 ? 3.822 12.400 9.541 1.00 86.75 162 VAL A O 1
ATOM 1296 N N . GLU A 1 163 ? 5.976 12.998 9.734 1.00 83.31 163 GLU A N 1
ATOM 1297 C CA . GLU A 1 163 ? 6.363 11.824 10.514 1.00 83.31 163 GLU A CA 1
ATOM 1298 C C . GLU A 1 163 ? 5.617 11.818 11.865 1.00 83.31 163 GLU A C 1
ATOM 1300 O O . GLU A 1 163 ? 5.785 12.769 12.636 1.00 83.31 163 GLU A O 1
ATOM 1305 N N . PRO A 1 164 ? 4.784 10.794 12.152 1.00 83.81 164 PRO A N 1
ATOM 1306 C CA . PRO A 1 164 ? 4.018 10.746 13.386 1.00 83.81 164 PRO A CA 1
ATOM 1307 C C . PRO A 1 164 ? 4.938 10.573 14.603 1.00 83.81 164 PRO A C 1
ATOM 1309 O O . PRO A 1 164 ? 5.958 9.876 14.508 1.00 83.81 164 PRO A O 1
ATOM 1312 N N . PRO A 1 165 ? 4.594 11.157 15.765 1.00 78.94 165 PRO A N 1
ATOM 1313 C CA . PRO A 1 165 ? 5.303 10.914 17.015 1.00 78.94 165 PRO A CA 1
ATOM 1314 C C . PRO A 1 165 ? 5.535 9.419 17.273 1.00 78.94 165 PRO A C 1
ATOM 1316 O O . PRO A 1 165 ? 4.629 8.594 17.161 1.00 78.94 165 PRO A O 1
ATOM 1319 N N . GLY A 1 166 ? 6.778 9.060 17.602 1.00 72.75 166 GLY A N 1
ATOM 1320 C CA . GLY A 1 166 ? 7.171 7.675 17.882 1.00 72.75 166 GLY A CA 1
ATOM 1321 C C . GLY A 1 166 ? 7.441 6.800 16.650 1.00 72.75 166 GLY A C 1
ATOM 1322 O O . GLY A 1 166 ? 7.942 5.687 16.815 1.00 72.75 166 GLY A O 1
ATOM 1323 N N . TYR A 1 167 ? 7.193 7.289 15.431 1.00 79.06 167 TYR A N 1
ATOM 1324 C CA . TYR A 1 167 ? 7.567 6.610 14.189 1.00 79.06 167 TYR A CA 1
ATOM 1325 C C . TYR A 1 167 ? 8.950 7.067 13.709 1.00 79.06 167 TYR A C 1
ATOM 1327 O O . TYR A 1 167 ? 9.267 8.254 13.719 1.00 79.06 167 TYR A O 1
ATOM 1335 N N . GLN A 1 168 ? 9.789 6.121 13.280 1.00 64.81 168 GLN A N 1
ATOM 1336 C CA . GLN A 1 168 ? 11.070 6.422 12.637 1.00 64.81 168 GLN A CA 1
ATOM 1337 C C . GLN A 1 168 ? 11.198 5.648 11.332 1.00 64.81 168 GLN A C 1
ATOM 1339 O O . GLN A 1 168 ? 11.365 4.429 11.335 1.00 64.81 168 GLN A O 1
ATOM 1344 N N . ARG A 1 169 ? 11.224 6.358 10.203 1.00 62.09 169 ARG A N 1
ATOM 1345 C CA . ARG A 1 169 ? 11.438 5.738 8.887 1.00 62.09 169 ARG A CA 1
ATOM 1346 C C . ARG A 1 169 ? 12.887 5.235 8.711 1.00 62.09 169 ARG A C 1
ATOM 1348 O O . ARG A 1 169 ? 13.797 6.032 8.441 1.00 62.09 169 ARG A O 1
ATOM 1355 N N . LYS A 1 170 ? 13.109 3.915 8.789 1.00 59.69 170 LYS A N 1
ATOM 1356 C CA . LYS A 1 170 ? 14.420 3.247 8.593 1.00 59.69 170 LYS A CA 1
ATOM 1357 C C . LYS A 1 170 ? 14.533 2.529 7.237 1.00 59.69 170 LYS A C 1
ATOM 1359 O O . LYS A 1 170 ? 13.533 2.242 6.587 1.00 59.69 170 LYS A O 1
ATOM 1364 N N . ARG A 1 171 ? 15.766 2.276 6.768 1.00 53.69 171 ARG A N 1
ATOM 1365 C CA . ARG A 1 171 ? 16.051 1.522 5.528 1.00 53.69 171 ARG A CA 1
ATOM 1366 C C . ARG A 1 171 ? 16.278 0.044 5.864 1.00 53.69 171 ARG A C 1
ATOM 1368 O O . ARG A 1 171 ? 17.033 -0.255 6.780 1.00 53.69 171 ARG A O 1
ATOM 1375 N N . HIS A 1 172 ? 15.713 -0.857 5.062 1.00 46.06 172 HIS A N 1
ATOM 1376 C CA . HIS A 1 172 ? 15.684 -2.318 5.261 1.00 46.06 172 HIS A CA 1
ATOM 1377 C C . HIS A 1 172 ? 17.043 -3.042 5.361 1.00 46.06 172 HIS A C 1
ATOM 1379 O O . HIS A 1 172 ? 17.069 -4.233 5.626 1.00 46.06 172 HIS A O 1
ATOM 1385 N N . GLN A 1 173 ? 18.176 -2.364 5.160 1.00 41.34 173 GLN A N 1
ATOM 1386 C CA . GLN A 1 173 ? 19.511 -2.989 5.206 1.00 41.34 173 GLN A CA 1
ATOM 1387 C C . GLN A 1 173 ? 20.578 -2.140 5.905 1.00 41.34 173 GLN A C 1
ATOM 1389 O O . GLN A 1 173 ? 21.738 -2.532 6.005 1.00 41.34 173 GLN A O 1
ATOM 1394 N N . SER A 1 174 ? 20.232 -0.943 6.371 1.00 40.81 174 SER A N 1
ATOM 1395 C CA . SER A 1 174 ? 21.183 -0.089 7.073 1.00 40.81 174 SER A CA 1
ATOM 1396 C C . SER A 1 174 ? 20.405 0.811 8.007 1.00 40.81 174 SER A C 1
ATOM 1398 O O . SER A 1 174 ? 19.505 1.496 7.524 1.00 40.81 174 SER A O 1
ATOM 1400 N N . ASP A 1 175 ? 20.802 0.896 9.273 1.00 38.88 175 ASP A N 1
ATOM 1401 C CA . ASP A 1 175 ? 20.293 1.810 10.315 1.00 38.88 175 ASP A CA 1
ATOM 1402 C C . ASP A 1 175 ? 20.393 3.323 9.978 1.00 38.88 175 ASP A C 1
ATOM 1404 O O . ASP A 1 175 ? 20.462 4.189 10.847 1.00 38.88 175 ASP A O 1
ATOM 1408 N N . LYS A 1 176 ? 20.431 3.694 8.697 1.00 37.78 176 LYS A N 1
ATOM 1409 C CA . LYS A 1 176 ? 20.488 5.057 8.185 1.00 37.78 176 LYS A CA 1
ATOM 1410 C C . LYS A 1 176 ? 19.080 5.532 7.823 1.00 37.78 176 LYS A C 1
ATOM 1412 O O . LYS A 1 176 ? 18.401 4.937 6.988 1.00 37.78 176 LYS A O 1
ATOM 1417 N N . SER A 1 177 ? 18.675 6.641 8.440 1.00 42.31 177 SER A N 1
ATOM 1418 C CA . SER A 1 177 ? 17.422 7.350 8.161 1.00 42.31 177 SER A CA 1
ATOM 1419 C C . SER A 1 177 ? 17.406 7.960 6.749 1.00 42.31 177 SER A C 1
ATOM 1421 O O . SER A 1 177 ? 18.396 8.535 6.291 1.00 42.31 177 SER A O 1
ATOM 1423 N N . PHE A 1 178 ? 16.250 7.893 6.080 1.00 45.69 178 PHE A N 1
ATOM 1424 C CA . PHE A 1 178 ? 15.964 8.505 4.768 1.00 45.69 178 PHE A CA 1
ATOM 1425 C C . PHE A 1 178 ? 15.955 10.049 4.772 1.00 45.69 178 PHE A C 1
ATOM 1427 O O . PHE A 1 178 ? 15.728 10.666 3.731 1.00 45.69 178 PHE A O 1
ATOM 1434 N N . HIS A 1 179 ? 16.170 10.701 5.920 1.00 42.97 179 HIS A N 1
ATOM 1435 C CA . HIS A 1 179 ? 16.045 12.159 6.045 1.00 42.97 179 HIS A CA 1
ATOM 1436 C C . HIS A 1 179 ? 17.002 12.952 5.135 1.00 42.97 179 HIS A C 1
ATOM 1438 O O . HIS A 1 179 ? 16.733 14.107 4.819 1.00 42.97 179 HIS A O 1
ATOM 1444 N N . ARG A 1 180 ? 18.120 12.363 4.678 1.00 37.06 180 ARG A N 1
ATOM 1445 C CA . ARG A 1 180 ? 19.101 13.062 3.829 1.00 37.06 180 ARG A CA 1
ATOM 1446 C C . ARG A 1 180 ? 19.547 12.219 2.652 1.00 37.06 180 ARG A C 1
ATOM 1448 O O . ARG A 1 180 ? 20.393 11.340 2.795 1.00 37.06 180 ARG A O 1
ATOM 1455 N N . ILE A 1 181 ? 19.065 12.579 1.468 1.00 44.00 181 ILE A N 1
ATOM 1456 C CA . ILE A 1 181 ? 19.731 12.210 0.221 1.00 44.00 181 ILE A CA 1
ATOM 1457 C C . ILE A 1 181 ? 20.513 13.430 -0.256 1.00 44.00 181 ILE A C 1
ATOM 1459 O O . ILE A 1 181 ? 19.952 14.515 -0.398 1.00 44.00 181 ILE A O 1
ATOM 1463 N N . LEU A 1 182 ? 21.811 13.240 -0.495 1.00 41.53 182 LEU A N 1
ATOM 1464 C CA . LEU A 1 182 ? 22.637 14.194 -1.227 1.00 41.53 182 LEU A CA 1
ATOM 1465 C C . LEU A 1 182 ? 22.231 14.131 -2.700 1.00 41.53 182 LEU A C 1
ATOM 1467 O O . LEU A 1 182 ? 22.600 13.200 -3.414 1.00 41.53 182 LEU A O 1
ATOM 1471 N N . LEU A 1 183 ? 21.446 15.104 -3.146 1.00 41.31 183 LEU A N 1
ATOM 1472 C CA . LEU A 1 183 ? 21.158 15.327 -4.558 1.00 41.31 183 LEU A CA 1
ATOM 1473 C C . LEU A 1 183 ? 21.896 16.596 -4.966 1.00 41.31 183 LEU A C 1
ATOM 1475 O O . LEU A 1 183 ? 21.655 17.652 -4.400 1.00 41.31 183 LEU A O 1
ATOM 1479 N N . HIS A 1 184 ? 22.818 16.480 -5.924 1.00 43.09 184 HIS A N 1
ATOM 1480 C CA . HIS A 1 184 ? 23.600 17.612 -6.446 1.00 43.09 184 HIS A CA 1
ATOM 1481 C C . HIS A 1 184 ? 24.415 18.380 -5.385 1.00 43.09 184 HIS A C 1
ATOM 1483 O O . HIS A 1 184 ? 24.634 19.576 -5.514 1.00 43.09 184 HIS A O 1
ATOM 1489 N N . GLY A 1 185 ? 24.882 17.700 -4.332 1.00 38.41 185 GLY A N 1
ATOM 1490 C CA . GLY A 1 185 ? 25.645 18.339 -3.250 1.00 38.41 185 GLY A CA 1
ATOM 1491 C C . GLY A 1 185 ? 24.784 19.023 -2.183 1.00 38.41 185 GLY A C 1
ATOM 1492 O O . GLY A 1 185 ? 25.320 19.426 -1.154 1.00 38.41 185 GLY A O 1
ATOM 1493 N N . GLU A 1 186 ? 23.460 19.063 -2.358 1.00 35.53 186 GLU A N 1
ATOM 1494 C CA . GLU A 1 186 ? 22.520 19.611 -1.383 1.00 35.53 186 GLU A CA 1
ATOM 1495 C C . GLU A 1 186 ? 21.743 18.498 -0.667 1.00 35.53 186 GLU A C 1
ATOM 1497 O O . GLU A 1 186 ? 21.402 17.452 -1.232 1.00 35.53 186 GLU A O 1
ATOM 1502 N N . LYS A 1 187 ? 21.488 18.706 0.629 1.00 43.19 187 LYS A N 1
ATOM 1503 C CA . LYS A 1 187 ? 20.670 17.808 1.450 1.00 43.19 187 LYS A CA 1
ATOM 1504 C C . LYS A 1 187 ? 19.204 18.064 1.106 1.00 43.19 187 LYS A C 1
ATOM 1506 O O . LYS A 1 187 ? 18.624 19.012 1.619 1.00 43.19 187 LYS A O 1
ATOM 1511 N N . VAL A 1 188 ? 18.610 17.226 0.257 1.00 52.50 188 VAL A N 1
ATOM 1512 C CA . VAL A 1 188 ? 17.195 17.368 -0.120 1.00 52.50 188 VAL A CA 1
ATOM 1513 C C . VAL A 1 188 ? 16.350 16.388 0.685 1.00 52.50 188 VAL A C 1
ATOM 1515 O O . VAL A 1 188 ? 16.426 15.169 0.486 1.00 52.50 188 VAL A O 1
ATOM 1518 N N . GLU A 1 189 ? 15.527 16.929 1.576 1.00 54.72 189 GLU A N 1
ATOM 1519 C CA . GLU A 1 189 ? 14.564 16.177 2.377 1.00 54.72 189 GLU A CA 1
ATOM 1520 C C . GLU A 1 189 ? 13.515 15.518 1.462 1.00 54.72 189 GLU A C 1
ATOM 1522 O O . GLU A 1 189 ? 13.000 16.127 0.521 1.00 54.72 189 GLU A O 1
ATOM 1527 N N . GLN A 1 190 ? 13.245 14.222 1.655 1.00 65.06 190 GLN A N 1
ATOM 1528 C CA . GLN A 1 190 ? 12.219 13.525 0.874 1.00 65.06 190 GLN A CA 1
ATOM 1529 C C . GLN A 1 190 ? 10.844 13.769 1.495 1.00 65.06 190 GLN A C 1
ATOM 1531 O O . GLN A 1 190 ? 10.402 12.983 2.334 1.00 65.06 190 GLN A O 1
ATOM 1536 N N . GLN A 1 191 ? 10.176 14.839 1.071 1.00 83.75 191 GLN A N 1
ATOM 1537 C CA . GLN A 1 191 ? 8.774 15.063 1.415 1.00 83.75 191 GLN A CA 1
ATOM 1538 C C . GLN A 1 191 ? 7.902 13.928 0.865 1.00 83.75 191 GLN A C 1
ATOM 1540 O O . GLN A 1 191 ? 8.111 13.463 -0.262 1.00 83.75 191 GLN A O 1
ATOM 1545 N N . SER A 1 192 ? 6.950 13.472 1.676 1.00 91.25 192 SER A N 1
ATOM 1546 C CA . SER A 1 192 ? 5.982 12.435 1.308 1.00 91.25 192 SER A CA 1
ATOM 1547 C C . SER A 1 192 ? 4.580 13.022 1.339 1.00 91.25 192 SER A C 1
ATOM 1549 O O . SER A 1 192 ? 4.318 13.977 2.062 1.00 91.25 192 SER A O 1
ATOM 1551 N N . THR A 1 193 ? 3.684 12.492 0.524 1.00 94.06 193 THR A N 1
ATOM 1552 C CA . THR A 1 193 ? 2.309 12.970 0.397 1.00 94.06 193 THR A CA 1
ATOM 1553 C C . THR A 1 193 ? 1.370 11.830 0.747 1.00 94.06 193 THR A C 1
ATOM 1555 O O . THR A 1 193 ? 1.503 10.729 0.207 1.00 94.06 193 THR A O 1
ATOM 1558 N N . LEU A 1 194 ? 0.434 12.109 1.647 1.00 96.00 194 LEU A N 1
ATOM 1559 C CA . LEU A 1 194 ? -0.661 11.225 2.005 1.00 96.00 194 LEU A CA 1
ATOM 1560 C C . LEU A 1 194 ? -1.842 11.503 1.074 1.00 96.00 194 LEU A C 1
ATOM 1562 O O . LEU A 1 194 ? -2.278 12.646 0.935 1.00 96.00 194 LEU A O 1
ATOM 1566 N N . PHE A 1 195 ? -2.367 10.452 0.455 1.00 97.81 195 PHE A N 1
ATOM 1567 C CA . PHE A 1 195 ? -3.578 10.503 -0.356 1.00 97.81 195 PHE A CA 1
ATOM 1568 C C . PHE A 1 195 ? -4.668 9.661 0.292 1.00 97.81 195 PHE A C 1
ATOM 1570 O O . PHE A 1 195 ? -4.414 8.511 0.640 1.00 97.81 195 PHE A O 1
ATOM 1577 N N . GLY A 1 196 ? -5.877 10.209 0.398 1.00 97.88 196 GLY A N 1
ATOM 1578 C CA . GLY A 1 196 ? -7.083 9.482 0.788 1.00 97.88 196 GLY A CA 1
ATOM 1579 C C . GLY A 1 196 ? -8.045 9.357 -0.390 1.00 97.88 196 GLY A C 1
ATOM 1580 O O . GLY A 1 196 ? -8.293 10.329 -1.108 1.00 97.88 196 GLY A O 1
ATOM 1581 N N . PHE A 1 197 ? -8.599 8.164 -0.581 1.00 98.50 197 PHE A N 1
ATOM 1582 C CA . PHE A 1 197 ? -9.516 7.828 -1.665 1.00 98.50 197 PHE A CA 1
ATOM 1583 C C . PHE A 1 197 ? -10.822 7.256 -1.119 1.00 98.50 197 PHE A C 1
ATOM 1585 O O . PHE A 1 197 ? -10.804 6.407 -0.229 1.00 98.50 197 PHE A O 1
ATOM 1592 N N . GLY A 1 198 ? -11.946 7.674 -1.698 1.00 97.88 198 GLY A N 1
ATOM 1593 C CA . GLY A 1 198 ? -13.275 7.127 -1.408 1.00 97.88 198 GLY A CA 1
ATOM 1594 C C . GLY A 1 198 ? -14.048 6.818 -2.687 1.00 97.88 198 GLY A C 1
ATOM 1595 O O . GLY A 1 198 ? -13.660 7.241 -3.783 1.00 97.88 198 GLY A O 1
ATOM 1596 N N . ARG A 1 199 ? -15.137 6.050 -2.577 1.00 98.19 199 ARG A N 1
ATOM 1597 C CA . ARG A 1 199 ? -15.939 5.668 -3.747 1.00 98.19 199 ARG A CA 1
ATOM 1598 C C . ARG A 1 199 ? -16.714 6.864 -4.280 1.00 98.19 199 ARG A C 1
ATOM 1600 O O . ARG A 1 199 ? -17.460 7.516 -3.547 1.00 98.19 199 ARG A O 1
ATOM 1607 N N . LYS A 1 200 ? -16.620 7.098 -5.589 1.00 96.44 200 LYS A N 1
ATOM 1608 C CA . LYS A 1 200 ? -17.426 8.121 -6.265 1.00 96.44 200 LYS A CA 1
ATOM 1609 C C . LYS A 1 200 ? -18.924 7.828 -6.158 1.00 96.44 200 LYS A C 1
ATOM 1611 O O . LYS A 1 200 ? -19.715 8.749 -5.991 1.00 96.44 200 LYS A O 1
ATOM 1616 N N . SER A 1 201 ? -19.307 6.552 -6.237 1.00 96.12 201 SER A N 1
ATOM 1617 C CA . SER A 1 201 ? -20.704 6.103 -6.150 1.00 96.12 201 SER A CA 1
ATOM 1618 C C . SER A 1 201 ? -21.356 6.386 -4.796 1.00 96.12 201 SER A C 1
ATOM 1620 O O . SER A 1 201 ? -22.576 6.448 -4.719 1.00 96.12 201 SER A O 1
ATOM 1622 N N . GLU A 1 202 ? -20.558 6.579 -3.746 1.00 96.19 202 GLU A N 1
ATOM 1623 C CA . GLU A 1 202 ? -21.022 6.881 -2.386 1.00 96.19 202 GLU A CA 1
ATOM 1624 C C . GLU A 1 202 ? -21.074 8.395 -2.114 1.00 96.19 202 GLU A C 1
ATOM 1626 O O . GLU A 1 202 ? -21.235 8.824 -0.978 1.00 96.19 202 GLU A O 1
ATOM 1631 N N . GLY A 1 203 ? -20.928 9.230 -3.151 1.00 93.56 203 GLY A N 1
ATOM 1632 C CA . GLY A 1 203 ? -20.984 10.687 -3.010 1.00 93.56 203 GLY A CA 1
ATOM 1633 C C . GLY A 1 203 ? -19.715 11.308 -2.421 1.00 93.56 203 GLY A C 1
ATOM 1634 O O . GLY A 1 203 ? -19.748 12.457 -1.987 1.00 93.56 203 GLY A O 1
ATOM 1635 N N . THR A 1 204 ? -18.592 10.580 -2.417 1.00 95.12 204 THR A N 1
ATOM 1636 C CA . THR A 1 204 ? -17.302 11.118 -1.964 1.00 95.12 204 THR A CA 1
ATOM 1637 C C . THR A 1 204 ? -16.936 12.371 -2.765 1.00 95.12 204 THR A C 1
ATOM 1639 O O . THR A 1 204 ? -16.851 12.330 -3.995 1.00 95.12 204 THR A O 1
ATOM 1642 N N . VAL A 1 205 ? -16.682 13.480 -2.067 1.00 92.94 205 VAL A N 1
ATOM 1643 C CA . VAL A 1 205 ? -16.308 14.758 -2.685 1.00 92.94 205 VAL A CA 1
ATOM 1644 C C . VAL A 1 205 ? -14.814 14.749 -3.036 1.00 92.94 205 VAL A C 1
ATOM 1646 O O . VAL A 1 205 ? -13.988 14.508 -2.152 1.00 92.94 205 VAL A O 1
ATOM 1649 N N . PRO A 1 206 ? -14.437 14.990 -4.306 1.00 94.06 206 PRO A N 1
ATOM 1650 C CA . PRO A 1 206 ? -13.037 15.067 -4.694 1.00 94.06 206 PRO A CA 1
ATOM 1651 C C . PRO A 1 206 ? -12.394 16.378 -4.222 1.00 94.06 206 PRO A C 1
ATOM 1653 O O . PRO A 1 206 ? -13.022 17.435 -4.265 1.00 94.06 206 PRO A O 1
ATOM 1656 N N . VAL A 1 207 ? -11.116 16.320 -3.850 1.00 92.75 207 VAL A N 1
ATOM 1657 C CA . VAL A 1 207 ? -10.280 17.508 -3.618 1.00 92.75 207 VAL A CA 1
ATOM 1658 C C . VAL A 1 207 ? -9.494 17.871 -4.877 1.00 92.75 207 VAL A C 1
ATOM 1660 O O . VAL A 1 207 ? -9.215 17.019 -5.725 1.00 92.75 207 VAL A O 1
ATOM 1663 N N . SER A 1 208 ? -9.106 19.141 -5.001 1.00 86.81 208 SER A N 1
ATOM 1664 C CA . SER A 1 208 ? -8.206 19.591 -6.066 1.00 86.81 208 SER A CA 1
ATOM 1665 C C . SER A 1 208 ? -6.815 18.998 -5.858 1.00 86.81 208 SER A C 1
ATOM 1667 O O . SER A 1 208 ? -6.087 19.413 -4.959 1.00 86.81 208 SER A O 1
ATOM 1669 N N . VAL A 1 209 ? -6.444 18.026 -6.694 1.00 83.69 209 VAL A N 1
ATOM 1670 C CA . VAL A 1 209 ? -5.155 17.340 -6.571 1.00 83.69 209 VAL A CA 1
ATOM 1671 C C . VAL A 1 209 ? -4.042 18.167 -7.210 1.00 83.69 209 VAL A C 1
ATOM 1673 O O . VAL A 1 209 ? -4.076 18.445 -8.410 1.00 83.69 209 VAL A O 1
ATOM 1676 N N . VAL A 1 210 ? -3.009 18.492 -6.434 1.00 81.19 210 VAL A N 1
ATOM 1677 C CA . VAL A 1 210 ? -1.798 19.173 -6.911 1.00 81.19 210 VAL A CA 1
ATOM 1678 C C . VAL A 1 210 ? -0.644 18.181 -6.909 1.00 81.19 210 VAL A C 1
ATOM 1680 O O . VAL A 1 210 ? -0.019 17.927 -5.884 1.00 81.19 210 VAL A O 1
ATOM 1683 N N . LEU A 1 211 ? -0.345 17.589 -8.064 1.00 74.88 211 LEU A N 1
ATOM 1684 C CA . LEU A 1 211 ? 0.835 16.736 -8.195 1.00 74.88 211 LEU A CA 1
ATOM 1685 C C . LEU A 1 211 ? 2.066 17.619 -8.395 1.00 74.88 211 LEU A C 1
ATOM 1687 O O . LEU A 1 211 ? 2.092 18.431 -9.322 1.00 74.88 211 LEU A O 1
ATOM 1691 N N . ALA A 1 212 ? 3.080 17.446 -7.542 1.00 63.72 212 ALA A N 1
ATOM 1692 C CA . ALA A 1 212 ? 4.327 18.189 -7.657 1.00 63.72 212 ALA A CA 1
ATOM 1693 C C . ALA A 1 212 ? 4.878 18.086 -9.096 1.00 63.72 212 ALA A C 1
ATOM 1695 O O . ALA A 1 212 ? 4.872 16.994 -9.690 1.00 63.72 212 ALA A O 1
ATOM 1696 N N . PRO A 1 213 ? 5.335 19.204 -9.690 1.00 52.09 213 PRO A N 1
ATOM 1697 C CA . PRO A 1 213 ? 6.032 19.147 -10.961 1.00 52.09 213 PRO A CA 1
ATOM 1698 C C . PRO A 1 213 ? 7.257 18.227 -10.820 1.00 52.09 213 PRO A C 1
ATOM 1700 O O . PRO A 1 213 ? 7.812 18.096 -9.726 1.00 52.09 213 PRO A O 1
ATOM 1703 N N . PRO A 1 214 ? 7.688 17.559 -11.907 1.00 51.94 214 PRO A N 1
ATOM 1704 C CA . PRO A 1 214 ? 8.945 16.830 -11.864 1.00 51.94 214 PRO A CA 1
ATOM 1705 C C . PRO A 1 214 ? 10.035 17.840 -11.497 1.00 51.94 214 PRO A C 1
ATOM 1707 O O . PRO A 1 214 ? 9.925 19.007 -11.888 1.00 51.94 214 PRO A O 1
ATOM 1710 N N . LEU A 1 215 ? 11.054 17.417 -10.741 1.00 48.56 215 LEU A N 1
ATOM 1711 C CA . LEU A 1 215 ? 12.245 18.243 -10.541 1.00 48.56 215 LEU A CA 1
ATOM 1712 C C . LEU A 1 215 ? 12.655 18.760 -11.922 1.00 48.56 215 LEU A C 1
ATOM 1714 O O . LEU A 1 215 ? 12.937 17.950 -12.807 1.00 48.56 215 LEU A O 1
ATOM 1718 N N . LYS A 1 216 ? 12.581 20.082 -12.134 1.00 43.81 216 LYS A N 1
ATOM 1719 C CA . LYS A 1 216 ? 13.095 20.679 -13.364 1.00 43.81 216 LYS A CA 1
ATOM 1720 C C . LYS A 1 216 ? 14.552 20.240 -13.440 1.00 43.81 216 LYS A C 1
ATOM 1722 O O . LYS A 1 216 ? 15.339 20.584 -12.558 1.00 43.81 216 LYS A O 1
ATOM 1727 N N . GLU A 1 217 ? 14.895 19.453 -14.457 1.00 45.59 217 GLU A N 1
ATOM 1728 C CA . GLU A 1 217 ? 16.290 19.361 -14.869 1.00 45.59 217 GLU A CA 1
ATOM 1729 C C . GLU A 1 217 ? 16.760 20.804 -15.089 1.00 45.59 217 GLU A C 1
ATOM 1731 O O . GLU A 1 217 ? 15.982 21.594 -15.639 1.00 45.59 217 GLU A O 1
ATOM 1736 N N . PRO A 1 218 ? 17.948 21.194 -14.597 1.00 42.59 218 PRO A N 1
ATOM 1737 C CA . PRO A 1 218 ? 18.402 22.572 -14.708 1.00 42.59 218 PRO A CA 1
ATOM 1738 C C . PRO A 1 218 ? 18.263 23.014 -16.166 1.00 42.59 218 PRO A C 1
ATOM 1740 O O . PRO A 1 218 ? 18.822 22.378 -17.065 1.00 42.59 218 PRO A O 1
ATOM 1743 N N . GLU A 1 219 ? 17.454 24.055 -16.396 1.00 48.00 219 GLU A N 1
ATOM 1744 C CA . GLU A 1 219 ? 17.229 24.632 -17.720 1.00 48.00 219 GLU A CA 1
ATOM 1745 C C . GLU A 1 219 ? 18.585 25.125 -18.236 1.00 48.00 219 GLU A C 1
ATOM 1747 O O . GLU A 1 219 ? 19.083 26.177 -17.850 1.00 48.00 219 GLU A O 1
ATOM 1752 N N . GLY A 1 220 ? 19.242 24.277 -19.029 1.00 58.03 220 GLY A N 1
ATOM 1753 C CA . GLY A 1 220 ? 20.630 24.467 -19.441 1.00 58.03 220 GLY A CA 1
ATOM 1754 C C . GLY A 1 220 ? 21.373 23.170 -19.753 1.00 58.03 220 GLY A C 1
ATOM 1755 O O . GLY A 1 220 ? 22.186 23.164 -20.679 1.00 58.03 220 GLY A O 1
ATOM 1756 N N . GLY A 1 221 ? 21.060 22.061 -19.068 1.00 62.88 221 GLY A N 1
ATOM 1757 C CA . GLY A 1 221 ? 21.864 20.834 -19.141 1.00 62.88 221 GLY A CA 1
ATOM 1758 C C . GLY A 1 221 ? 23.334 21.065 -18.749 1.00 62.88 221 GLY A C 1
ATOM 1759 O O . GLY A 1 221 ? 23.791 22.186 -18.553 1.00 62.88 221 GLY A O 1
ATOM 1760 N N . PHE A 1 222 ? 24.112 19.997 -18.633 1.00 74.75 222 PHE A N 1
ATOM 1761 C CA . PHE A 1 222 ? 25.553 20.088 -18.392 1.00 74.75 222 PHE A CA 1
ATOM 1762 C C . PHE A 1 222 ? 26.266 19.995 -19.739 1.00 74.75 222 PHE A C 1
ATOM 1764 O O . PHE A 1 222 ? 26.244 18.939 -20.369 1.00 74.75 222 PHE A O 1
ATOM 1771 N N . ALA A 1 223 ? 26.832 21.097 -20.228 1.00 79.12 223 ALA A N 1
ATOM 1772 C CA . ALA A 1 223 ? 27.512 21.130 -21.520 1.00 79.12 223 ALA A CA 1
ATOM 1773 C C . ALA A 1 223 ? 29.001 20.789 -21.381 1.00 79.12 223 ALA A C 1
ATOM 1775 O O . ALA A 1 223 ? 29.623 21.087 -20.365 1.00 79.12 223 ALA A O 1
ATOM 1776 N N . CYS A 1 224 ? 29.577 20.166 -22.407 1.00 80.12 224 CYS A N 1
ATOM 1777 C CA . CYS A 1 224 ? 31.029 20.081 -22.520 1.00 80.12 224 CYS A CA 1
ATOM 1778 C C . CYS A 1 224 ? 31.578 21.415 -23.049 1.00 80.12 224 CYS A C 1
ATOM 1780 O O . CYS A 1 224 ? 31.140 21.883 -24.099 1.00 80.12 224 CYS A O 1
ATOM 1782 N N . GLU A 1 225 ? 32.528 22.005 -22.325 1.00 79.44 225 GLU A N 1
ATOM 1783 C CA . GLU A 1 225 ? 33.171 23.285 -22.672 1.00 79.44 225 GLU A CA 1
ATOM 1784 C C . GLU A 1 225 ? 34.361 23.118 -23.631 1.00 79.44 225 GLU A C 1
ATOM 1786 O O . GLU A 1 225 ? 34.928 24.098 -24.107 1.00 79.44 225 GLU A O 1
ATOM 1791 N N . ASP A 1 226 ? 34.745 21.876 -23.938 1.00 76.38 226 ASP A N 1
ATOM 1792 C CA . ASP A 1 226 ? 35.875 21.599 -24.815 1.00 76.38 226 ASP A CA 1
ATOM 1793 C C . ASP A 1 226 ? 35.531 21.930 -26.288 1.00 76.38 226 ASP A C 1
ATOM 1795 O O . ASP A 1 226 ? 34.502 21.461 -26.801 1.00 76.38 226 ASP A O 1
ATOM 1799 N N . PRO A 1 227 ? 36.397 22.671 -27.012 1.00 74.12 227 PRO A N 1
ATOM 1800 C CA . PRO A 1 227 ? 36.189 23.044 -28.416 1.00 74.12 227 PRO A CA 1
ATOM 1801 C C . PRO A 1 227 ? 35.977 21.861 -29.373 1.00 74.12 227 PRO A C 1
ATOM 1803 O O . PRO A 1 227 ? 35.424 22.027 -30.458 1.00 74.12 227 PRO A O 1
ATOM 1806 N N . SER A 1 228 ? 36.394 20.650 -28.994 1.00 72.38 228 SER A N 1
ATOM 1807 C CA . SER A 1 228 ? 36.182 19.424 -29.773 1.00 72.38 228 SER A CA 1
ATOM 1808 C C . SER A 1 228 ? 34.789 18.799 -29.598 1.00 72.38 228 SER A C 1
ATOM 1810 O O . SER A 1 228 ? 34.425 17.881 -30.339 1.00 72.38 228 SER A O 1
ATOM 1812 N N . CYS A 1 229 ? 33.996 19.272 -28.630 1.00 74.25 229 CYS A N 1
ATOM 1813 C CA . CYS A 1 229 ? 32.704 18.699 -28.237 1.00 74.25 229 CYS A CA 1
ATOM 1814 C C . CYS A 1 229 ? 31.543 19.712 -28.245 1.00 74.25 229 CYS A C 1
ATOM 1816 O O . CYS A 1 229 ? 30.522 19.490 -27.586 1.00 74.25 229 CYS A O 1
ATOM 1818 N N . VAL A 1 230 ? 31.667 20.776 -29.045 1.00 70.44 230 VAL A N 1
ATOM 1819 C CA . VAL A 1 230 ? 30.669 21.847 -29.195 1.00 70.44 230 VAL A CA 1
ATOM 1820 C C . VAL A 1 230 ? 29.262 21.282 -29.427 1.00 70.44 230 VAL A C 1
ATOM 1822 O O . VAL A 1 230 ? 29.025 20.496 -30.344 1.00 70.44 230 VAL A O 1
ATOM 1825 N N . GLY A 1 231 ? 28.321 21.685 -28.569 1.00 68.44 231 GLY A N 1
ATOM 1826 C CA . GLY A 1 231 ? 26.908 21.300 -28.643 1.00 68.44 231 GLY A CA 1
ATOM 1827 C C . GLY A 1 231 ? 26.522 20.037 -27.862 1.00 68.44 231 GLY A C 1
ATOM 1828 O O . GLY A 1 231 ? 25.331 19.738 -27.768 1.00 68.44 231 GLY A O 1
ATOM 1829 N N . LYS A 1 232 ? 27.470 19.306 -27.254 1.00 75.81 232 LYS A N 1
ATOM 1830 C CA . LYS A 1 232 ? 27.135 18.159 -26.393 1.00 75.81 232 LYS A CA 1
ATOM 1831 C C . LYS A 1 232 ? 26.629 18.625 -25.033 1.00 75.81 232 LYS A C 1
ATOM 1833 O O . LYS A 1 232 ? 27.386 19.185 -24.243 1.00 75.81 232 LYS A O 1
ATOM 1838 N N . LYS A 1 233 ? 25.357 18.333 -24.760 1.00 79.81 233 LYS A N 1
ATOM 1839 C CA . LYS A 1 233 ? 24.692 18.575 -23.477 1.00 79.81 233 LYS A CA 1
ATOM 1840 C C . LYS A 1 233 ? 24.271 17.255 -22.851 1.00 79.81 233 LYS A C 1
ATOM 1842 O O . LYS A 1 233 ? 23.810 16.348 -23.542 1.00 79.81 233 LYS A O 1
ATOM 1847 N N . PHE A 1 234 ? 24.417 17.167 -21.540 1.00 75.56 234 PHE A N 1
ATOM 1848 C CA . PHE A 1 234 ? 24.069 16.000 -20.746 1.00 75.56 234 PHE A CA 1
ATOM 1849 C C . PHE A 1 234 ? 22.972 16.375 -19.753 1.00 75.56 234 PHE A C 1
ATOM 1851 O O . PHE A 1 234 ? 23.030 17.435 -19.134 1.00 75.56 234 PHE A O 1
ATOM 1858 N N . ALA A 1 235 ? 21.984 15.495 -19.585 1.00 70.00 235 ALA A N 1
ATOM 1859 C CA . ALA A 1 235 ? 20.884 15.696 -18.638 1.00 70.00 235 ALA A CA 1
ATOM 1860 C C . ALA A 1 235 ? 21.353 15.677 -17.167 1.00 70.00 235 ALA A C 1
ATOM 1862 O O . ALA A 1 235 ? 20.703 16.230 -16.290 1.00 70.00 235 ALA A O 1
ATOM 1863 N N . THR A 1 236 ? 22.510 15.061 -16.884 1.00 72.19 236 THR A N 1
ATOM 1864 C CA . THR A 1 236 ? 23.056 14.924 -15.526 1.00 72.19 236 THR A CA 1
ATOM 1865 C C . THR A 1 236 ? 24.547 15.260 -15.466 1.00 72.19 236 THR A C 1
ATOM 1867 O O . THR A 1 236 ? 25.302 14.988 -16.404 1.00 72.19 236 THR A O 1
ATOM 1870 N N . GLN A 1 237 ? 24.997 15.792 -14.324 1.00 73.06 237 GLN A N 1
ATOM 1871 C CA . GLN A 1 237 ? 26.407 16.116 -14.067 1.00 73.06 237 GLN A CA 1
ATOM 1872 C C . GLN A 1 237 ? 27.304 14.871 -14.131 1.00 73.06 237 GLN A C 1
ATOM 1874 O O . GLN A 1 237 ? 28.428 14.924 -14.631 1.00 73.06 237 GLN A O 1
ATOM 1879 N N . GLN A 1 238 ? 26.790 13.725 -13.673 1.00 71.06 238 GLN A N 1
ATOM 1880 C CA . GLN A 1 238 ? 27.489 12.445 -13.770 1.00 71.06 238 GLN A CA 1
ATOM 1881 C C . GLN A 1 238 ? 27.692 12.027 -15.234 1.00 71.06 238 GLN A C 1
ATOM 1883 O O . GLN A 1 238 ? 28.773 11.558 -15.581 1.00 71.06 238 GLN A O 1
ATOM 1888 N N . GLY A 1 239 ? 26.699 12.254 -16.103 1.00 76.50 239 GLY A N 1
ATOM 1889 C CA . GLY A 1 239 ? 26.813 12.007 -17.542 1.00 76.50 239 GLY A CA 1
ATOM 1890 C C . GLY A 1 239 ? 27.907 12.848 -18.203 1.00 76.50 239 GLY A C 1
ATOM 1891 O O . GLY A 1 239 ? 28.708 12.306 -18.967 1.00 76.50 239 GLY A O 1
ATOM 1892 N N . LEU A 1 240 ? 28.011 14.135 -17.845 1.00 83.00 240 LEU A N 1
ATOM 1893 C CA . LEU A 1 240 ? 29.117 14.990 -18.290 1.00 83.00 240 LEU A CA 1
ATOM 1894 C C . LEU A 1 240 ? 30.465 14.469 -17.768 1.00 83.00 240 LEU A C 1
ATOM 1896 O O . LEU A 1 240 ? 31.417 14.353 -18.534 1.00 83.00 240 LEU A O 1
ATOM 1900 N N . LYS A 1 241 ? 30.551 14.081 -16.492 1.00 80.19 241 LYS A N 1
ATOM 1901 C CA . LYS A 1 241 ? 31.790 13.553 -15.898 1.00 80.19 241 LYS A CA 1
ATOM 1902 C C . LYS A 1 241 ? 32.261 12.266 -16.583 1.00 80.19 241 LYS A C 1
ATOM 1904 O O . LYS A 1 241 ? 33.447 12.110 -16.866 1.00 80.19 241 LYS A O 1
ATOM 1909 N N . THR A 1 242 ? 31.337 11.359 -16.898 1.00 76.62 242 THR A N 1
ATOM 1910 C CA . THR A 1 242 ? 31.636 10.153 -17.680 1.00 76.62 242 THR A CA 1
ATOM 1911 C C . THR A 1 242 ? 32.070 10.503 -19.101 1.00 76.62 242 THR A C 1
ATOM 1913 O O . THR A 1 242 ? 33.011 9.898 -19.607 1.00 76.62 242 THR A O 1
ATOM 1916 N N . HIS A 1 243 ? 31.441 11.491 -19.740 1.00 80.06 243 HIS A N 1
ATOM 1917 C CA . HIS A 1 243 ? 31.858 11.970 -21.055 1.00 80.06 243 HIS A CA 1
ATOM 1918 C C . HIS A 1 243 ? 33.285 12.532 -21.052 1.00 80.06 243 HIS A C 1
ATOM 1920 O O . HIS A 1 243 ? 34.077 12.128 -21.903 1.00 80.06 243 HIS A O 1
ATOM 1926 N N . LEU A 1 244 ? 33.625 13.394 -20.088 1.00 79.38 244 LEU A N 1
ATOM 1927 C CA . LEU A 1 244 ? 34.969 13.959 -19.940 1.00 79.38 244 LEU A CA 1
ATOM 1928 C C . LEU A 1 244 ? 36.018 12.854 -19.787 1.00 79.38 244 LEU A C 1
ATOM 1930 O O . LEU A 1 244 ? 36.998 12.819 -20.527 1.00 79.38 244 LEU A O 1
ATOM 1934 N N . ARG A 1 245 ? 35.751 11.875 -18.918 1.00 78.19 245 ARG A N 1
ATOM 1935 C CA . ARG A 1 245 ? 36.639 10.726 -18.721 1.00 78.19 245 ARG A CA 1
ATOM 1936 C C . ARG A 1 245 ? 36.799 9.880 -19.985 1.00 78.19 245 ARG A C 1
ATOM 1938 O O . ARG A 1 245 ? 37.902 9.542 -20.386 1.00 78.19 245 ARG A O 1
ATOM 1945 N N . MET A 1 246 ? 35.705 9.524 -20.647 1.00 74.25 246 MET A N 1
ATOM 1946 C CA . MET A 1 246 ? 35.779 8.624 -21.802 1.00 74.25 246 MET A CA 1
ATOM 1947 C C . MET A 1 246 ? 36.392 9.299 -23.035 1.00 74.25 246 MET A C 1
ATOM 1949 O O . MET A 1 246 ? 37.140 8.662 -23.772 1.00 74.25 246 MET A O 1
ATOM 1953 N N . VAL A 1 247 ? 36.079 10.574 -23.272 1.00 76.31 247 VAL A N 1
ATOM 1954 C CA . VAL A 1 247 ? 36.434 11.271 -24.517 1.00 76.31 247 VAL A CA 1
ATOM 1955 C C . VAL A 1 247 ? 37.709 12.104 -24.385 1.00 76.31 247 VAL A C 1
ATOM 1957 O O . VAL A 1 247 ? 38.503 12.101 -25.322 1.00 76.31 247 VAL A O 1
ATOM 1960 N N . HIS A 1 248 ? 37.927 12.775 -23.250 1.00 78.06 248 HIS A N 1
ATOM 1961 C CA . HIS A 1 248 ? 39.069 13.679 -23.053 1.00 78.06 248 HIS A CA 1
ATOM 1962 C C . HIS A 1 248 ? 40.211 13.012 -22.274 1.00 78.06 248 HIS A C 1
ATOM 1964 O O . HIS A 1 248 ? 41.368 13.254 -22.591 1.00 78.06 248 HIS A O 1
ATOM 1970 N N . GLU A 1 249 ? 39.908 12.134 -21.310 1.00 75.50 249 GLU A N 1
ATOM 1971 C CA . GLU A 1 249 ? 40.939 11.438 -20.517 1.00 75.50 249 GLU A CA 1
ATOM 1972 C C . GLU A 1 249 ? 41.403 10.129 -21.182 1.00 75.50 249 GLU A C 1
ATOM 1974 O O . GLU A 1 249 ? 42.596 9.880 -21.304 1.00 75.50 249 GLU A O 1
ATOM 1979 N N . LEU A 1 250 ? 40.467 9.301 -21.660 1.00 75.69 250 LEU A N 1
ATOM 1980 C CA . LEU A 1 250 ? 40.764 7.991 -22.261 1.00 75.69 250 LEU A CA 1
ATOM 1981 C C . LEU A 1 250 ? 40.839 8.012 -23.798 1.00 75.69 250 LEU A C 1
ATOM 1983 O O . LEU A 1 250 ? 41.128 6.986 -24.411 1.00 75.69 250 LEU A O 1
ATOM 1987 N N . GLY A 1 251 ? 40.565 9.154 -24.439 1.00 67.31 251 GLY A N 1
ATOM 1988 C CA . GLY A 1 251 ? 40.711 9.335 -25.890 1.00 67.31 251 GLY A CA 1
ATOM 1989 C C . GLY A 1 251 ? 39.776 8.483 -26.763 1.00 67.31 251 GLY A C 1
ATOM 1990 O O . GLY A 1 251 ? 39.990 8.368 -27.972 1.00 67.31 251 GLY A O 1
ATOM 1991 N N . LEU A 1 252 ? 38.723 7.890 -26.192 1.00 59.78 252 LEU A N 1
ATOM 1992 C CA . LEU A 1 252 ? 37.795 7.012 -26.903 1.00 59.78 252 LEU A CA 1
ATOM 1993 C C . LEU A 1 252 ? 36.791 7.856 -27.706 1.00 59.78 252 LEU A C 1
ATOM 1995 O O . LEU A 1 252 ? 35.659 8.111 -27.286 1.00 59.78 252 LEU A O 1
ATOM 1999 N N . LYS A 1 253 ? 37.203 8.324 -28.891 1.00 54.72 253 LYS A N 1
ATOM 2000 C CA . LYS A 1 253 ? 36.295 8.976 -29.848 1.00 54.72 253 LYS A CA 1
ATOM 2001 C C . LYS A 1 253 ? 35.266 7.962 -30.355 1.00 54.72 253 LYS A C 1
ATOM 2003 O O . LYS A 1 253 ? 35.619 6.910 -30.884 1.00 54.72 253 LYS A O 1
ATOM 2008 N N . LYS A 1 254 ? 33.977 8.303 -30.273 1.00 50.06 254 LYS A N 1
ATOM 2009 C CA . LYS A 1 254 ? 32.917 7.559 -30.968 1.00 50.06 254 LYS A CA 1
ATOM 2010 C C . LYS A 1 254 ? 33.144 7.734 -32.476 1.00 50.06 254 LYS A C 1
ATOM 2012 O O . LYS A 1 254 ? 33.044 8.857 -32.968 1.00 50.06 254 LYS A O 1
ATOM 2017 N N . ARG A 1 255 ? 33.509 6.656 -33.183 1.00 49.31 255 ARG A N 1
ATOM 2018 C CA . ARG A 1 255 ? 33.707 6.668 -34.643 1.00 49.31 255 ARG A CA 1
ATOM 2019 C C . ARG A 1 255 ? 32.457 7.243 -35.323 1.00 49.31 255 ARG A C 1
ATOM 2021 O O . ARG A 1 255 ? 31.331 6.880 -34.977 1.00 49.31 255 ARG A O 1
ATOM 2028 N N . LYS A 1 256 ? 32.669 8.180 -36.249 1.00 41.28 256 LYS A N 1
ATOM 2029 C CA . LYS A 1 256 ? 31.636 8.734 -37.134 1.00 41.28 256 LYS A CA 1
ATOM 2030 C C . LYS A 1 256 ? 31.038 7.555 -37.914 1.00 41.28 256 LYS A C 1
ATOM 2032 O O . LYS A 1 256 ? 31.802 6.767 -38.458 1.00 41.28 256 LYS A O 1
ATOM 2037 N N . ARG A 1 257 ? 29.709 7.389 -37.913 1.00 45.28 257 ARG A N 1
ATOM 2038 C CA . ARG A 1 257 ? 29.046 6.383 -38.761 1.00 45.28 257 ARG A CA 1
ATOM 2039 C C . ARG A 1 257 ? 29.284 6.782 -40.216 1.00 45.28 257 ARG A C 1
ATOM 2041 O O . ARG A 1 257 ? 28.708 7.766 -40.673 1.00 45.28 257 ARG A O 1
ATOM 2048 N N . GLU A 1 258 ? 30.166 6.067 -40.898 1.00 45.03 258 GLU A N 1
ATOM 2049 C CA . GLU A 1 258 ? 30.293 6.112 -42.351 1.00 45.03 258 GLU A CA 1
ATOM 2050 C C . GLU A 1 258 ? 29.472 4.965 -42.930 1.00 45.03 258 GLU A C 1
ATOM 2052 O O . GLU A 1 258 ? 29.665 3.833 -42.506 1.00 45.03 258 GLU A O 1
ATOM 2057 N N . ALA A 1 259 ? 28.567 5.325 -43.847 1.00 53.59 259 ALA A N 1
ATOM 2058 C CA . ALA A 1 259 ? 27.725 4.494 -44.713 1.00 53.59 259 ALA A CA 1
ATOM 2059 C C . ALA A 1 259 ? 27.008 3.282 -44.075 1.00 53.59 259 ALA A C 1
ATOM 2061 O O . ALA A 1 259 ? 27.603 2.381 -43.499 1.00 53.59 259 ALA A O 1
ATOM 2062 N N . ASP A 1 260 ? 25.689 3.218 -44.259 1.00 64.31 260 ASP A N 1
ATOM 2063 C CA . ASP A 1 260 ? 24.872 2.083 -43.829 1.00 64.31 260 ASP A CA 1
ATOM 2064 C C . ASP A 1 260 ? 25.250 0.807 -44.611 1.00 64.31 260 ASP A C 1
ATOM 2066 O O . ASP A 1 260 ? 24.872 0.628 -45.771 1.00 64.31 260 ASP A O 1
ATOM 2070 N N . PHE A 1 261 ? 25.992 -0.109 -43.979 1.00 69.19 261 PHE A N 1
ATOM 2071 C CA . PHE A 1 261 ? 26.304 -1.426 -44.543 1.00 69.19 261 PHE A CA 1
ATOM 2072 C C . PHE A 1 261 ? 25.072 -2.322 -44.423 1.00 69.19 261 PHE A C 1
ATOM 2074 O O . PHE A 1 261 ? 24.828 -2.903 -43.370 1.00 69.19 261 PHE A O 1
ATOM 2081 N N . SER A 1 262 ? 24.262 -2.414 -45.477 1.00 70.75 262 SER A N 1
ATOM 2082 C CA . SER A 1 262 ? 23.030 -3.210 -45.474 1.00 70.75 262 SER A CA 1
ATOM 2083 C C . SER A 1 262 ? 23.171 -4.517 -46.251 1.00 70.75 262 SER A C 1
ATOM 2085 O O . SER A 1 262 ? 23.867 -4.596 -47.263 1.00 70.75 262 SER A O 1
ATOM 2087 N N . CYS A 1 263 ? 22.518 -5.572 -45.763 1.00 74.06 263 CYS A N 1
ATOM 2088 C CA . CYS A 1 263 ? 22.465 -6.849 -46.470 1.00 74.06 263 CYS A CA 1
ATOM 2089 C C . CYS A 1 263 ? 21.340 -6.822 -47.511 1.00 74.06 263 CYS A C 1
ATOM 2091 O O . CYS A 1 263 ? 20.179 -6.614 -47.167 1.00 74.06 263 CYS A O 1
ATOM 2093 N N . SER A 1 264 ? 21.662 -7.101 -48.775 1.00 71.19 264 SER A N 1
ATOM 2094 C CA . SER A 1 264 ? 20.682 -7.138 -49.870 1.00 71.19 264 SER A CA 1
ATOM 2095 C C . SER A 1 264 ? 19.709 -8.322 -49.806 1.00 71.19 264 SER A C 1
ATOM 2097 O O . SER A 1 264 ? 18.670 -8.284 -50.457 1.00 71.19 264 SER A O 1
ATOM 2099 N N . GLN A 1 265 ? 20.023 -9.361 -49.022 1.00 68.31 265 GLN A N 1
ATOM 2100 C CA . GLN A 1 265 ? 19.212 -10.579 -48.880 1.00 68.31 265 GLN A CA 1
ATOM 2101 C C . GLN A 1 265 ? 18.363 -10.600 -47.599 1.00 68.31 265 GLN A C 1
ATOM 2103 O O . GLN A 1 265 ? 17.449 -11.409 -47.472 1.00 68.31 265 GLN A O 1
ATOM 2108 N N . CYS A 1 266 ? 18.648 -9.708 -46.649 1.00 60.69 266 CYS A N 1
ATOM 2109 C CA . CYS A 1 266 ? 17.886 -9.554 -45.417 1.00 60.69 266 CYS A CA 1
ATOM 2110 C C . CYS A 1 266 ? 17.170 -8.208 -45.461 1.00 60.69 266 CYS A C 1
ATOM 2112 O O . CYS A 1 266 ? 17.824 -7.188 -45.273 1.00 60.69 266 CYS A O 1
ATOM 2114 N N . HIS A 1 267 ? 15.853 -8.209 -45.685 1.00 63.47 267 HIS A N 1
ATOM 2115 C CA . HIS A 1 267 ? 14.984 -7.029 -45.812 1.00 63.47 267 HIS A CA 1
ATOM 2116 C C . HIS A 1 267 ? 15.299 -5.885 -44.815 1.00 63.47 267 HIS A C 1
ATOM 2118 O O . HIS A 1 267 ? 14.688 -5.778 -43.754 1.00 63.47 267 HIS A O 1
ATOM 2124 N N . GLY A 1 268 ? 16.254 -5.012 -45.156 1.00 66.06 268 GLY A N 1
ATOM 2125 C CA . GLY A 1 268 ? 16.576 -3.792 -44.412 1.00 66.06 268 GLY A CA 1
ATOM 2126 C C . GLY A 1 268 ? 17.485 -3.926 -43.181 1.00 66.06 268 GLY A C 1
ATOM 2127 O O . GLY A 1 268 ? 17.525 -2.990 -42.383 1.00 66.06 268 GLY A O 1
ATOM 2128 N N . ARG A 1 269 ? 18.234 -5.024 -42.978 1.00 66.00 269 ARG A N 1
ATOM 2129 C CA . ARG A 1 269 ? 19.212 -5.069 -41.864 1.00 66.00 269 ARG A CA 1
ATOM 2130 C C . ARG A 1 269 ? 20.477 -4.278 -42.190 1.00 66.00 269 ARG A C 1
ATOM 2132 O O . ARG A 1 269 ? 21.125 -4.541 -43.201 1.00 66.00 269 ARG A O 1
ATOM 2139 N N . VAL A 1 270 ? 20.839 -3.370 -41.281 1.00 72.00 270 VAL A N 1
ATOM 2140 C CA . VAL A 1 270 ? 22.023 -2.502 -41.358 1.00 72.00 270 VAL A CA 1
ATOM 2141 C C . VAL A 1 270 ? 23.040 -2.900 -40.284 1.00 72.00 270 VAL A C 1
ATOM 2143 O O . VAL A 1 270 ? 22.673 -3.168 -39.138 1.00 72.00 270 VAL A O 1
ATOM 2146 N N . PHE A 1 271 ? 24.317 -2.935 -40.654 1.00 73.69 271 PHE A N 1
ATOM 2147 C CA . PHE A 1 271 ? 25.445 -3.378 -39.840 1.00 73.69 271 PHE A CA 1
ATOM 2148 C C . PHE A 1 271 ? 26.421 -2.226 -39.578 1.00 73.69 271 PHE A C 1
ATOM 2150 O O . PHE A 1 271 ? 26.422 -1.216 -40.279 1.00 73.69 271 PHE A O 1
ATOM 2157 N N . GLN A 1 272 ? 27.213 -2.358 -38.510 1.00 63.22 272 GLN A N 1
ATOM 2158 C CA . GLN A 1 272 ? 28.081 -1.278 -38.023 1.00 63.22 272 GLN A CA 1
ATOM 2159 C C . GLN A 1 272 ? 29.324 -1.059 -38.893 1.00 63.22 272 GLN A C 1
ATOM 2161 O O . GLN A 1 272 ? 29.829 0.060 -38.939 1.00 63.22 272 GLN A O 1
ATOM 2166 N N . ASP A 1 273 ? 29.797 -2.106 -39.567 1.00 78.25 273 ASP A N 1
ATOM 2167 C CA . ASP A 1 273 ? 30.911 -2.076 -40.508 1.00 78.25 273 ASP A CA 1
ATOM 2168 C C . ASP A 1 273 ? 30.790 -3.220 -41.535 1.00 78.25 273 ASP A C 1
ATOM 2170 O O . ASP A 1 273 ? 29.918 -4.096 -41.444 1.00 78.25 273 ASP A O 1
ATOM 2174 N N . ALA A 1 274 ? 31.666 -3.188 -42.542 1.00 76.12 274 ALA A N 1
ATOM 2175 C CA . ALA A 1 274 ? 31.721 -4.188 -43.604 1.00 76.12 274 ALA A CA 1
ATOM 2176 C C . ALA A 1 274 ? 32.063 -5.597 -43.085 1.00 76.12 274 ALA A C 1
ATOM 2178 O O . ALA A 1 274 ? 31.596 -6.584 -43.650 1.00 76.12 274 ALA A O 1
ATOM 2179 N N . GLU A 1 275 ? 32.837 -5.703 -42.003 1.00 77.31 275 GLU A N 1
ATOM 2180 C CA . GLU A 1 275 ? 33.278 -6.981 -41.441 1.00 77.31 275 GLU A CA 1
ATOM 2181 C C . GLU A 1 275 ? 32.134 -7.694 -40.707 1.00 77.31 275 GLU A C 1
ATOM 2183 O O . GLU A 1 275 ? 31.913 -8.887 -40.910 1.00 77.31 275 GLU A O 1
ATOM 2188 N N . ALA A 1 276 ? 31.316 -6.956 -39.954 1.00 74.00 276 ALA A N 1
ATOM 2189 C CA . ALA A 1 276 ? 30.088 -7.456 -39.348 1.00 74.00 276 ALA A CA 1
ATOM 2190 C C . ALA A 1 276 ? 29.054 -7.887 -40.401 1.00 74.00 276 ALA A C 1
ATOM 2192 O O . ALA A 1 276 ? 28.397 -8.917 -40.229 1.00 74.00 276 ALA A O 1
ATOM 2193 N N . LEU A 1 277 ? 28.927 -7.143 -41.510 1.00 79.19 277 LEU A N 1
ATOM 2194 C CA . LEU A 1 277 ? 28.097 -7.561 -42.645 1.00 79.19 277 LEU A CA 1
ATOM 2195 C C . LEU A 1 277 ? 28.637 -8.856 -43.270 1.00 79.19 277 LEU A C 1
ATOM 2197 O O . LEU A 1 277 ? 27.867 -9.776 -43.538 1.00 79.19 277 LEU A O 1
ATOM 2201 N N . GLN A 1 278 ? 29.951 -8.963 -43.467 1.00 74.75 278 GLN A N 1
ATOM 2202 C CA . GLN A 1 278 ? 30.578 -10.147 -44.049 1.00 74.75 278 GLN A CA 1
ATOM 2203 C C . GLN A 1 278 ? 30.443 -11.376 -43.142 1.00 74.75 278 GLN A C 1
ATOM 2205 O O . GLN A 1 278 ? 30.113 -12.452 -43.636 1.00 74.75 278 GLN A O 1
ATOM 2210 N N . GLN A 1 279 ? 30.610 -11.230 -41.825 1.00 73.00 279 GLN A N 1
ATOM 2211 C CA . GLN A 1 279 ? 30.356 -12.306 -40.862 1.00 73.00 279 GLN A CA 1
ATOM 2212 C C . GLN A 1 279 ? 28.881 -12.716 -40.841 1.00 73.00 279 GLN A C 1
ATOM 2214 O O . GLN A 1 279 ? 28.576 -13.906 -40.787 1.00 73.00 279 GLN A O 1
ATOM 2219 N N . HIS A 1 280 ? 27.956 -11.758 -40.943 1.00 75.56 280 HIS A N 1
ATOM 2220 C CA . HIS A 1 280 ? 26.532 -12.047 -41.085 1.00 75.56 280 HIS A CA 1
ATOM 2221 C C . HIS A 1 280 ? 26.235 -12.844 -42.364 1.00 75.56 280 HIS A C 1
ATOM 2223 O O . HIS A 1 280 ? 25.553 -13.866 -42.294 1.00 75.56 280 HIS A O 1
ATOM 2229 N N . VAL A 1 281 ? 26.779 -12.424 -43.511 1.00 72.62 281 VAL A N 1
ATOM 2230 C CA . VAL A 1 281 ? 26.624 -13.130 -44.790 1.00 72.62 281 VAL A CA 1
ATOM 2231 C C . VAL A 1 281 ? 27.247 -14.521 -44.719 1.00 72.62 281 VAL A C 1
ATOM 2233 O O . VAL A 1 281 ? 26.618 -15.483 -45.132 1.00 72.62 281 VAL A O 1
ATOM 2236 N N . LEU A 1 282 ? 28.425 -14.677 -44.118 1.00 73.38 282 LEU A N 1
ATOM 2237 C CA . LEU A 1 282 ? 29.067 -15.983 -43.972 1.00 73.38 282 LEU A CA 1
ATOM 2238 C C . LEU A 1 282 ? 28.262 -16.930 -43.062 1.00 73.38 282 LEU A C 1
ATOM 2240 O O . LEU A 1 282 ? 28.138 -18.115 -43.359 1.00 73.38 282 LEU A O 1
ATOM 2244 N N . ALA A 1 283 ? 27.704 -16.409 -41.966 1.00 66.06 283 ALA A N 1
ATOM 2245 C CA . ALA A 1 283 ? 26.986 -17.196 -40.965 1.00 66.06 283 ALA A CA 1
ATOM 2246 C C . ALA A 1 283 ? 25.526 -17.498 -41.338 1.00 66.06 283 ALA A C 1
ATOM 2248 O O . ALA A 1 283 ? 24.970 -18.483 -40.855 1.00 66.06 283 ALA A O 1
ATOM 2249 N N . LYS A 1 284 ? 24.878 -16.637 -42.134 1.00 62.88 284 LYS A N 1
ATOM 2250 C CA . LYS A 1 284 ? 23.440 -16.731 -42.463 1.00 62.88 284 LYS A CA 1
ATOM 2251 C C . LYS A 1 284 ? 23.148 -16.944 -43.952 1.00 62.88 284 LYS A C 1
ATOM 2253 O O . LYS A 1 284 ? 22.063 -17.410 -44.273 1.00 62.88 284 LYS A O 1
ATOM 2258 N N . HIS A 1 285 ? 24.111 -16.658 -44.828 1.00 62.47 285 HIS A N 1
ATOM 2259 C CA . HIS A 1 285 ? 24.058 -16.839 -46.287 1.00 62.47 285 HIS A CA 1
ATOM 2260 C C . HIS A 1 285 ? 25.297 -17.599 -46.813 1.00 62.47 285 HIS A C 1
ATOM 2262 O O . HIS A 1 285 ? 25.721 -17.411 -47.954 1.00 62.47 285 HIS A O 1
ATOM 2268 N N . GLY A 1 286 ? 25.926 -18.410 -45.954 1.00 65.06 286 GLY A N 1
ATOM 2269 C CA . GLY A 1 286 ? 27.124 -19.185 -46.270 1.00 65.06 286 GLY A CA 1
ATOM 2270 C C . GLY A 1 286 ? 26.903 -20.291 -47.312 1.00 65.06 286 GLY A C 1
ATOM 2271 O O . GLY A 1 286 ? 25.845 -20.421 -47.915 1.00 65.06 286 GLY A O 1
ATOM 2272 N N . LYS A 1 287 ? 27.940 -21.115 -47.514 1.00 52.06 287 LYS A N 1
ATOM 2273 C CA . LYS A 1 287 ? 28.163 -21.992 -48.685 1.00 52.06 287 LYS A CA 1
ATOM 2274 C C . LYS A 1 287 ? 27.093 -23.065 -48.985 1.00 52.06 287 LYS A C 1
ATOM 2276 O O . LYS A 1 287 ? 27.203 -23.707 -50.025 1.00 52.06 287 LYS A O 1
ATOM 2281 N N . ASP A 1 288 ? 26.088 -23.268 -48.133 1.00 54.00 288 ASP A N 1
ATOM 2282 C CA . ASP A 1 288 ? 24.957 -24.159 -48.423 1.00 54.00 288 ASP A CA 1
ATOM 2283 C C . ASP A 1 288 ? 23.653 -23.357 -48.507 1.00 54.00 288 ASP A C 1
ATOM 2285 O O . ASP A 1 288 ? 22.944 -23.151 -47.524 1.00 54.00 288 ASP A O 1
ATOM 2289 N N . SER A 1 289 ? 23.328 -22.914 -49.722 1.00 52.03 289 SER A N 1
ATOM 2290 C CA . SER A 1 289 ? 22.150 -22.106 -50.074 1.00 52.03 289 SER A CA 1
ATOM 2291 C C . SER A 1 289 ? 20.801 -22.805 -49.823 1.00 52.03 289 SER A C 1
ATOM 2293 O O . SER A 1 289 ? 19.752 -22.247 -50.135 1.00 52.03 289 SER A O 1
ATOM 2295 N N . ARG A 1 290 ? 20.820 -24.039 -49.303 1.00 52.16 290 ARG A N 1
ATOM 2296 C CA . ARG A 1 290 ? 19.647 -24.868 -48.988 1.00 52.16 290 ARG A CA 1
ATOM 2297 C C . ARG A 1 290 ? 19.270 -24.843 -47.508 1.00 52.16 290 ARG A C 1
ATOM 2299 O O . ARG A 1 290 ? 18.176 -25.279 -47.169 1.00 52.16 290 ARG A O 1
ATOM 2306 N N . ILE A 1 291 ? 20.151 -24.351 -46.636 1.00 50.84 291 ILE A N 1
ATOM 2307 C CA . ILE A 1 291 ? 19.872 -24.226 -45.204 1.00 50.84 291 ILE A CA 1
ATOM 2308 C C . ILE A 1 291 ? 19.390 -22.803 -44.955 1.00 50.84 291 ILE A C 1
ATOM 2310 O O . ILE A 1 291 ? 20.172 -21.866 -44.802 1.00 50.84 291 ILE A O 1
ATOM 2314 N N . SER A 1 292 ? 18.075 -22.635 -44.972 1.00 52.44 292 SER A N 1
ATOM 2315 C CA . SER A 1 292 ? 17.445 -21.357 -44.682 1.00 52.44 292 SER A CA 1
ATOM 2316 C C . SER A 1 292 ? 17.468 -21.106 -43.163 1.00 52.44 292 SER A C 1
ATOM 2318 O O . SER A 1 292 ? 17.140 -22.019 -42.406 1.00 52.44 292 SER A O 1
ATOM 2320 N N . PRO A 1 293 ? 17.857 -19.911 -42.679 1.00 54.66 293 PRO A N 1
ATOM 2321 C CA . PRO A 1 293 ? 17.786 -19.588 -41.253 1.00 54.66 293 PRO A CA 1
ATOM 2322 C C . PRO A 1 293 ? 16.358 -19.721 -40.702 1.00 54.66 293 PRO A C 1
ATOM 2324 O O . PRO A 1 293 ? 15.404 -19.549 -41.455 1.00 54.66 293 PRO A O 1
ATOM 2327 N N . ASP A 1 294 ? 16.210 -19.909 -39.388 1.00 53.19 294 ASP A N 1
ATOM 2328 C CA . ASP A 1 294 ? 14.933 -20.149 -38.676 1.00 53.19 294 ASP A CA 1
ATOM 2329 C C . ASP A 1 294 ? 13.800 -19.136 -38.967 1.00 53.19 294 ASP A C 1
ATOM 2331 O O . ASP A 1 294 ? 12.638 -19.379 -38.658 1.00 53.19 294 ASP A O 1
ATOM 2335 N N . TRP A 1 295 ? 14.124 -17.987 -39.569 1.00 53.25 295 TRP A N 1
ATOM 2336 C CA . TRP A 1 295 ? 13.193 -16.924 -39.952 1.00 53.25 295 TRP A CA 1
ATOM 2337 C C . TRP A 1 295 ? 12.827 -16.889 -41.452 1.00 53.25 295 TRP A C 1
ATOM 2339 O O . TRP A 1 295 ? 11.952 -16.124 -41.842 1.00 53.25 295 TRP A O 1
ATOM 2349 N N . PHE A 1 296 ? 13.463 -17.694 -42.308 1.00 49.22 296 PHE A N 1
ATOM 2350 C CA . PHE A 1 296 ? 13.311 -17.664 -43.776 1.00 49.22 296 PHE A CA 1
ATOM 2351 C C . PHE A 1 296 ? 12.035 -18.366 -44.287 1.00 49.22 296 PHE A C 1
ATOM 2353 O O . PHE A 1 296 ? 11.788 -18.433 -45.487 1.00 49.22 296 PHE A O 1
ATOM 2360 N N . GLY A 1 297 ? 11.220 -18.893 -43.373 1.00 49.66 297 GLY A N 1
ATOM 2361 C CA . GLY A 1 297 ? 9.937 -19.528 -43.664 1.00 49.66 297 GLY A CA 1
ATOM 2362 C C . GLY A 1 297 ? 8.819 -19.099 -42.722 1.00 49.66 297 GLY A C 1
ATOM 2363 O O . GLY A 1 297 ? 7.793 -19.769 -42.690 1.00 49.66 297 GLY A O 1
ATOM 2364 N N . VAL A 1 298 ? 8.996 -18.022 -41.946 1.00 47.75 298 VAL A N 1
ATOM 2365 C CA . VAL A 1 298 ? 7.879 -17.456 -41.181 1.00 47.75 298 VAL A CA 1
ATOM 2366 C C . VAL A 1 298 ? 7.014 -16.717 -42.200 1.00 47.75 298 VAL A C 1
ATOM 2368 O O . VAL A 1 298 ? 7.489 -15.735 -42.781 1.00 47.75 298 VAL A O 1
ATOM 2371 N N . PRO A 1 299 ? 5.778 -17.168 -42.477 1.00 46.62 299 PRO A N 1
ATOM 2372 C CA . PRO A 1 299 ? 4.845 -16.344 -43.225 1.00 46.62 299 PRO A CA 1
ATOM 2373 C C . PRO A 1 299 ? 4.712 -15.014 -42.478 1.00 46.62 299 PRO A C 1
ATOM 2375 O O . PRO A 1 299 ? 4.842 -14.988 -41.251 1.00 46.62 299 PRO A O 1
ATOM 2378 N N . ALA A 1 300 ? 4.449 -13.915 -43.193 1.00 49.47 300 ALA A N 1
ATOM 2379 C CA . ALA A 1 300 ? 3.980 -12.683 -42.556 1.00 49.47 300 ALA A CA 1
ATOM 2380 C C . ALA A 1 300 ? 2.966 -13.050 -41.458 1.00 49.47 300 ALA A C 1
ATOM 2382 O O . ALA A 1 300 ? 2.179 -13.968 -41.722 1.00 49.47 300 ALA A O 1
ATOM 2383 N N . PRO A 1 301 ? 3.034 -12.428 -40.256 1.00 47.69 301 PRO A N 1
ATOM 2384 C CA . PRO A 1 301 ? 2.187 -12.794 -39.127 1.00 47.69 301 PRO A CA 1
ATOM 2385 C C . PRO A 1 301 ? 0.784 -12.969 -39.669 1.00 47.69 301 PRO A C 1
ATOM 2387 O O . PRO A 1 301 ? 0.216 -12.041 -40.242 1.00 47.69 301 PRO A O 1
ATOM 2390 N N . THR A 1 302 ? 0.317 -14.214 -39.633 1.00 44.75 302 THR A N 1
ATOM 2391 C CA . THR A 1 302 ? -1.018 -14.531 -40.091 1.00 44.75 302 THR A CA 1
ATOM 2392 C C . THR A 1 302 ? -1.936 -13.617 -39.304 1.00 44.75 302 THR A C 1
ATOM 2394 O O . THR A 1 302 ? -1.760 -13.466 -38.093 1.00 44.75 302 THR A O 1
ATOM 2397 N N . ASP A 1 303 ? -2.886 -12.985 -39.987 1.00 44.25 303 ASP A N 1
ATOM 2398 C CA . ASP A 1 303 ? -4.005 -12.273 -39.375 1.00 44.25 303 ASP A CA 1
ATOM 2399 C C . ASP A 1 303 ? -4.907 -13.266 -38.607 1.00 44.25 303 ASP A C 1
ATOM 2401 O O . ASP A 1 303 ? -6.124 -13.309 -38.773 1.00 44.25 303 ASP A O 1
ATOM 2405 N N . ALA A 1 304 ? -4.331 -14.100 -37.739 1.00 46.53 304 ALA A N 1
ATOM 2406 C CA . ALA A 1 304 ? -4.994 -14.493 -36.523 1.00 46.53 304 ALA A CA 1
ATOM 2407 C C . ALA A 1 304 ? -5.087 -13.206 -35.707 1.00 46.53 304 ALA A C 1
ATOM 2409 O O . ALA A 1 304 ? -4.190 -12.849 -34.945 1.00 46.53 304 ALA A O 1
ATOM 2410 N N . VAL A 1 305 ? -6.169 -12.467 -35.944 1.00 51.84 305 VAL A N 1
ATOM 2411 C CA . VAL A 1 305 ? -6.657 -11.424 -35.051 1.00 51.84 305 VAL A CA 1
ATOM 2412 C C . VAL A 1 305 ? -6.998 -12.127 -33.736 1.00 51.84 305 VAL A C 1
ATOM 2414 O O . VAL A 1 305 ? -8.153 -12.434 -33.454 1.00 51.84 305 VAL A O 1
ATOM 2417 N N . GLU A 1 306 ? -5.976 -12.473 -32.952 1.00 59.00 306 GLU A N 1
ATOM 2418 C CA . GLU A 1 306 ? -6.158 -12.806 -31.552 1.00 59.00 306 GLU A CA 1
ATOM 2419 C C . GLU A 1 306 ? -6.706 -11.538 -30.911 1.00 59.00 306 GLU A C 1
ATOM 2421 O O . GLU A 1 306 ? -6.107 -10.461 -30.985 1.00 59.00 306 GLU A O 1
ATOM 2426 N N . THR A 1 307 ? -7.921 -11.635 -30.379 1.00 74.12 307 THR A N 1
ATOM 2427 C CA . THR A 1 307 ? -8.575 -10.494 -29.758 1.00 74.12 307 THR A CA 1
ATOM 2428 C C . THR A 1 307 ? -7.713 -10.036 -28.582 1.00 74.12 307 THR A C 1
ATOM 2430 O O . THR A 1 307 ? -7.423 -10.845 -27.691 1.00 74.12 307 THR A O 1
ATOM 2433 N N . PRO A 1 308 ? -7.284 -8.758 -28.557 1.00 82.62 308 PRO A N 1
ATOM 2434 C CA . PRO A 1 308 ? -6.494 -8.237 -27.455 1.00 82.62 308 PRO A CA 1
ATOM 2435 C C . PRO A 1 308 ? -7.190 -8.513 -26.121 1.00 82.62 308 PRO A C 1
ATOM 2437 O O . PRO A 1 308 ? -8.377 -8.227 -25.958 1.00 82.62 308 PRO A O 1
ATOM 2440 N N . GLN A 1 309 ? -6.457 -9.080 -25.170 1.00 87.25 309 GLN A N 1
ATOM 2441 C CA . GLN A 1 309 ? -6.978 -9.439 -23.857 1.00 87.25 309 GLN A CA 1
ATOM 2442 C C . GLN A 1 309 ? -6.837 -8.253 -22.904 1.00 87.25 309 GLN A C 1
ATOM 2444 O O . GLN A 1 309 ? -5.771 -7.646 -22.813 1.00 87.25 309 GLN A O 1
ATOM 2449 N N . GLN A 1 310 ? -7.897 -7.923 -22.171 1.00 90.50 310 GLN A N 1
ATOM 2450 C CA . GLN A 1 310 ? -7.872 -6.847 -21.184 1.00 90.50 310 GLN A CA 1
ATOM 2451 C C . GLN A 1 310 ? -7.659 -7.412 -19.780 1.00 90.50 310 GLN A C 1
ATOM 2453 O O . GLN A 1 310 ? -8.344 -8.347 -19.370 1.00 90.50 310 GLN A O 1
ATOM 2458 N N . CYS A 1 311 ? -6.756 -6.815 -18.999 1.00 90.75 311 CYS A N 1
ATOM 2459 C CA . CYS A 1 311 ? -6.688 -7.127 -17.575 1.00 90.75 311 CYS A CA 1
ATOM 2460 C C . CYS A 1 311 ? -7.950 -6.595 -16.866 1.00 90.75 311 CYS A C 1
ATOM 2462 O O . CYS A 1 311 ? -8.172 -5.384 -16.894 1.00 90.75 311 CYS A O 1
ATOM 2464 N N . PRO A 1 312 ? -8.729 -7.433 -16.153 1.00 88.38 312 PRO A N 1
ATOM 2465 C CA . PRO A 1 312 ? -9.976 -7.008 -15.503 1.00 88.38 312 PRO A CA 1
ATOM 2466 C C . PRO A 1 312 ? -9.761 -6.044 -14.325 1.00 88.38 312 PRO A C 1
ATOM 2468 O O . PRO A 1 312 ? -10.715 -5.466 -13.812 1.00 88.38 312 PRO A O 1
ATOM 2471 N N . VAL A 1 313 ? -8.511 -5.885 -13.878 1.00 88.44 313 VAL A N 1
ATOM 2472 C CA . VAL A 1 313 ? -8.142 -5.072 -12.716 1.00 88.44 313 VAL A CA 1
ATOM 2473 C C . VAL A 1 313 ? -7.605 -3.707 -13.134 1.00 88.44 313 VAL A C 1
ATOM 2475 O O . VAL A 1 313 ? -8.162 -2.678 -12.766 1.00 88.44 313 VAL A O 1
ATOM 2478 N N . CYS A 1 314 ? -6.517 -3.674 -13.913 1.00 86.25 314 CYS A N 1
ATOM 2479 C CA . CYS A 1 314 ? -5.890 -2.416 -14.330 1.00 86.25 314 CYS A CA 1
ATOM 2480 C C . CYS A 1 314 ? -6.409 -1.881 -15.672 1.00 86.25 314 CYS A C 1
ATOM 2482 O O . CYS A 1 314 ? -6.004 -0.789 -16.071 1.00 86.25 314 CYS A O 1
ATOM 2484 N N . MET A 1 315 ? -7.275 -2.634 -16.361 1.00 86.00 315 MET A N 1
ATOM 2485 C CA . MET A 1 315 ? -7.867 -2.292 -17.659 1.00 86.00 315 MET A CA 1
ATOM 2486 C C . MET A 1 315 ? -6.852 -2.098 -18.800 1.00 86.00 315 MET A C 1
ATOM 2488 O O . MET A 1 315 ? -7.208 -1.575 -19.856 1.00 86.00 315 MET A O 1
ATOM 2492 N N . GLU A 1 316 ? -5.599 -2.529 -18.615 1.00 85.81 316 GLU A N 1
ATOM 2493 C CA . GLU A 1 316 ? -4.570 -2.510 -19.661 1.00 85.81 316 GLU A CA 1
ATOM 2494 C C . GLU A 1 316 ? -4.823 -3.616 -20.695 1.00 85.81 316 GLU A C 1
ATOM 2496 O O . GLU A 1 316 ? -5.261 -4.716 -20.350 1.00 85.81 316 GLU A O 1
ATOM 2501 N N . MET A 1 317 ? -4.556 -3.296 -21.964 1.00 89.25 317 MET A N 1
ATOM 2502 C CA . MET A 1 317 ? -4.754 -4.185 -23.108 1.00 89.25 317 MET A CA 1
ATOM 2503 C C . MET A 1 317 ? -3.456 -4.913 -23.449 1.00 89.25 317 MET A C 1
ATOM 2505 O O . MET A 1 317 ? -2.397 -4.291 -23.542 1.00 89.25 317 MET A O 1
ATOM 2509 N N . PHE A 1 318 ? -3.558 -6.213 -23.692 1.00 89.06 318 PHE A N 1
ATOM 2510 C CA . PHE A 1 318 ? -2.448 -7.094 -24.026 1.00 89.06 318 PHE A CA 1
ATOM 2511 C C . PHE A 1 318 ? -2.704 -7.755 -25.382 1.00 89.06 318 PHE A C 1
ATOM 2513 O O . PHE A 1 318 ? -3.825 -8.188 -25.642 1.00 89.06 318 PHE A O 1
ATOM 2520 N N . PRO A 1 319 ? -1.690 -7.846 -26.259 1.00 87.00 319 PRO A N 1
ATOM 2521 C CA . PRO A 1 319 ? -1.867 -8.409 -27.595 1.00 87.00 319 PRO A CA 1
ATOM 2522 C C . PRO A 1 319 ? -2.098 -9.924 -27.577 1.00 87.00 319 PRO A C 1
ATOM 2524 O O . PRO A 1 31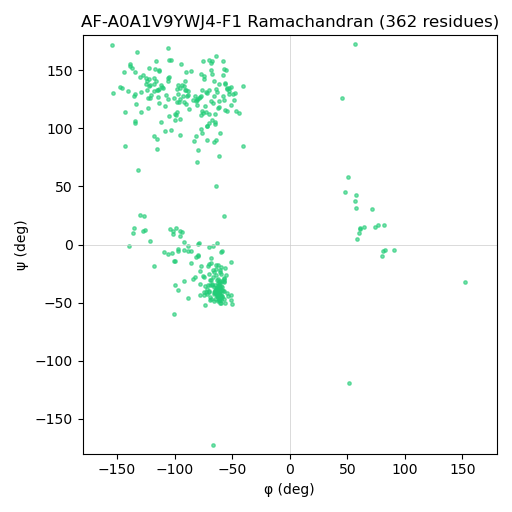9 ? -2.706 -10.441 -28.501 1.00 87.00 319 PRO A O 1
ATOM 2527 N N . THR A 1 320 ? -1.625 -10.628 -26.543 1.00 88.75 320 THR A N 1
ATOM 2528 C CA . THR A 1 320 ? -1.725 -12.090 -26.431 1.00 88.75 320 THR A CA 1
ATOM 2529 C C . THR A 1 320 ? -2.073 -12.518 -24.999 1.00 88.75 320 THR A C 1
ATOM 2531 O O . THR A 1 320 ? -1.734 -11.800 -24.047 1.00 88.75 320 THR A O 1
ATOM 2534 N N . PRO A 1 321 ? -2.686 -13.703 -24.800 1.00 87.94 321 PRO A N 1
ATOM 2535 C CA . PRO A 1 321 ? -2.934 -14.264 -23.468 1.00 87.94 321 PRO A CA 1
ATOM 2536 C C . PRO A 1 321 ? -1.655 -14.439 -22.636 1.00 87.94 321 PRO A C 1
ATOM 2538 O O . PRO A 1 321 ? -1.628 -14.086 -21.461 1.00 87.94 321 PRO A O 1
ATOM 2541 N N . SER A 1 322 ? -0.557 -14.881 -23.260 1.00 87.75 322 SER A N 1
ATOM 2542 C CA . SER A 1 322 ? 0.741 -15.036 -22.584 1.00 87.75 322 SER A CA 1
ATOM 2543 C C . SER A 1 322 ? 1.289 -13.704 -22.049 1.00 87.75 322 SER A C 1
ATOM 2545 O O . SER A 1 322 ? 1.867 -13.656 -20.963 1.00 87.75 322 SER A O 1
ATOM 2547 N N . ALA A 1 323 ? 1.063 -12.591 -22.757 1.00 86.31 323 ALA A N 1
ATOM 2548 C CA . ALA A 1 323 ? 1.449 -11.269 -22.267 1.00 86.31 323 ALA A CA 1
ATOM 2549 C C . ALA A 1 323 ? 0.621 -10.837 -21.040 1.00 86.31 323 ALA A C 1
ATOM 2551 O O . ALA A 1 323 ? 1.159 -10.184 -20.141 1.00 86.31 323 ALA A O 1
ATOM 2552 N N . LEU A 1 324 ? -0.659 -11.224 -20.974 1.00 88.81 324 LEU A N 1
ATOM 2553 C CA . LEU A 1 324 ? -1.509 -10.993 -19.804 1.00 88.81 324 LEU A CA 1
ATOM 2554 C C . LEU A 1 324 ? -1.076 -11.862 -18.608 1.00 88.81 324 LEU A C 1
ATOM 2556 O O . LEU A 1 324 ? -1.010 -11.363 -17.484 1.00 88.81 324 LEU A O 1
ATOM 2560 N N . GLU A 1 325 ? -0.717 -13.126 -18.831 1.00 87.56 325 GLU A N 1
ATOM 2561 C CA . GLU A 1 325 ? -0.148 -13.993 -17.788 1.00 87.56 325 GLU A CA 1
ATOM 2562 C C . GLU A 1 325 ? 1.168 -13.427 -17.241 1.00 87.56 325 GLU A C 1
ATOM 2564 O O . GLU A 1 325 ? 1.337 -13.293 -16.026 1.00 87.56 325 GLU A O 1
ATOM 2569 N N . ALA A 1 326 ? 2.074 -13.001 -18.127 1.00 85.94 326 ALA A N 1
ATOM 2570 C CA . ALA A 1 326 ? 3.325 -12.355 -17.740 1.00 85.94 326 ALA A CA 1
ATOM 2571 C C . ALA A 1 326 ? 3.082 -11.070 -16.929 1.00 85.94 326 ALA A C 1
ATOM 2573 O O . ALA A 1 326 ? 3.819 -10.778 -15.986 1.00 85.94 326 ALA A O 1
ATOM 2574 N N . HIS A 1 327 ? 2.028 -10.311 -17.248 1.00 87.19 327 HIS A N 1
ATOM 2575 C CA . HIS A 1 327 ? 1.615 -9.151 -16.457 1.00 87.19 327 HIS A CA 1
ATOM 2576 C C . HIS A 1 327 ? 1.263 -9.526 -15.014 1.00 87.19 327 HIS A C 1
ATOM 2578 O O . HIS A 1 327 ? 1.795 -8.896 -14.097 1.00 87.19 327 HIS A O 1
ATOM 2584 N N . PHE A 1 328 ? 0.455 -10.567 -14.793 1.00 86.75 328 PHE A N 1
ATOM 2585 C CA . PHE A 1 328 ? 0.150 -11.047 -13.439 1.00 86.75 328 PHE A CA 1
ATOM 2586 C C . PHE A 1 328 ? 1.395 -11.581 -12.721 1.00 86.75 328 PHE A C 1
ATOM 2588 O O . PHE A 1 328 ? 1.582 -11.300 -11.538 1.00 86.75 328 PHE A O 1
ATOM 2595 N N . ALA A 1 329 ? 2.299 -12.258 -13.435 1.00 84.31 329 ALA A N 1
ATOM 2596 C CA . ALA A 1 329 ? 3.556 -12.736 -12.864 1.00 84.31 329 ALA A CA 1
ATOM 2597 C C . ALA A 1 329 ? 4.436 -11.591 -12.325 1.00 84.31 329 ALA A C 1
ATOM 2599 O O . ALA A 1 329 ? 5.118 -11.764 -11.320 1.00 84.31 329 ALA A O 1
ATOM 2600 N N . THR A 1 330 ? 4.387 -10.391 -12.921 1.00 79.38 330 THR A N 1
ATOM 2601 C CA . THR A 1 330 ? 5.173 -9.242 -12.423 1.00 79.38 330 THR A CA 1
ATOM 2602 C C . THR A 1 330 ? 4.726 -8.691 -11.065 1.00 79.38 330 THR A C 1
ATOM 2604 O O . THR A 1 330 ? 5.487 -7.934 -10.450 1.00 79.38 330 THR A O 1
ATOM 2607 N N . LEU A 1 331 ? 3.517 -9.045 -10.609 1.00 78.00 331 LEU A N 1
ATOM 2608 C CA . LEU A 1 331 ? 3.010 -8.696 -9.278 1.00 78.00 331 LEU A CA 1
ATOM 2609 C C . LEU A 1 331 ? 3.653 -9.548 -8.185 1.00 78.00 331 LEU A C 1
ATOM 2611 O O . LEU A 1 331 ? 3.778 -9.085 -7.057 1.00 78.00 331 LEU A O 1
ATOM 2615 N N . GLN A 1 332 ? 4.091 -10.761 -8.526 1.00 73.25 332 GLN A N 1
ATOM 2616 C CA . GLN A 1 332 ? 4.812 -11.611 -7.592 1.00 73.25 332 GLN A CA 1
ATOM 2617 C C . GLN A 1 332 ? 6.192 -11.006 -7.288 1.00 73.25 332 GLN A C 1
ATOM 2619 O O . GLN A 1 332 ? 6.765 -10.306 -8.139 1.00 73.25 332 GLN A O 1
ATOM 2624 N N . PRO A 1 333 ? 6.744 -11.236 -6.083 1.00 63.69 333 PRO A N 1
ATOM 2625 C CA . PRO A 1 333 ? 8.093 -10.810 -5.756 1.00 63.69 333 PRO A CA 1
ATOM 2626 C C . PRO A 1 333 ? 9.067 -11.393 -6.767 1.00 63.69 333 PRO A C 1
ATOM 2628 O O . PRO A 1 333 ? 8.996 -12.569 -7.125 1.00 63.69 333 PRO A O 1
ATOM 2631 N N . VAL A 1 334 ? 10.022 -10.576 -7.197 1.00 64.62 334 VAL A N 1
ATOM 2632 C C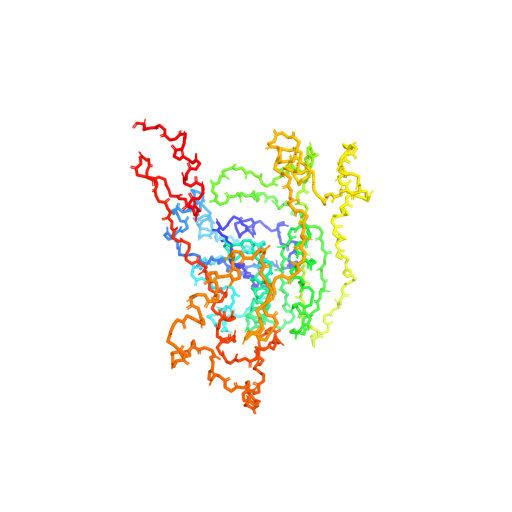A . VAL A 1 334 ? 11.181 -11.124 -7.889 1.00 64.62 334 VAL A CA 1
ATOM 2633 C C . VAL A 1 334 ? 11.968 -11.871 -6.823 1.00 64.62 334 VAL A C 1
ATOM 2635 O O . VAL A 1 334 ? 12.485 -11.247 -5.898 1.00 64.62 334 VAL A O 1
ATOM 2638 N N . ALA A 1 335 ? 12.029 -13.199 -6.922 1.00 55.09 335 ALA A N 1
ATOM 2639 C CA . ALA A 1 335 ? 12.947 -13.992 -6.121 1.00 55.09 335 ALA A CA 1
ATOM 2640 C C . ALA A 1 335 ? 14.371 -13.601 -6.531 1.00 55.09 335 ALA A C 1
ATOM 2642 O O . ALA A 1 335 ? 14.931 -14.128 -7.493 1.00 55.09 335 ALA A O 1
ATOM 2643 N N . VAL A 1 336 ? 14.935 -12.600 -5.856 1.00 55.22 336 VAL A N 1
ATOM 2644 C CA . VAL A 1 336 ? 16.313 -12.197 -6.097 1.00 55.22 336 VAL A CA 1
ATOM 2645 C C . VAL A 1 336 ? 17.181 -13.233 -5.401 1.00 55.22 336 VAL A C 1
ATOM 2647 O O . VAL A 1 336 ? 17.159 -13.346 -4.175 1.00 55.22 336 VAL A O 1
ATOM 2650 N N . ALA A 1 337 ? 17.898 -14.039 -6.185 1.00 57.25 337 ALA A N 1
ATOM 2651 C CA . ALA A 1 337 ? 18.887 -14.955 -5.640 1.00 57.25 337 ALA A CA 1
ATOM 2652 C C . ALA A 1 337 ? 19.865 -14.144 -4.779 1.00 57.25 337 ALA A C 1
ATOM 2654 O O . ALA A 1 337 ? 20.556 -13.255 -5.286 1.00 57.25 337 ALA A O 1
ATOM 2655 N N . LYS A 1 338 ? 19.874 -14.413 -3.470 1.00 70.56 338 LYS A N 1
ATOM 2656 C CA . LYS A 1 338 ? 20.803 -13.774 -2.542 1.00 70.56 338 LYS A CA 1
ATOM 2657 C C . LYS A 1 338 ? 22.206 -14.311 -2.820 1.00 70.56 338 LYS A C 1
ATOM 2659 O O . LYS A 1 338 ? 22.412 -15.515 -2.931 1.00 70.56 338 LYS A O 1
ATOM 2664 N N . TRP A 1 339 ? 23.167 -13.407 -2.913 1.00 74.38 339 TRP A N 1
ATOM 2665 C CA . TRP A 1 339 ? 24.577 -13.709 -3.105 1.00 74.38 339 TRP A CA 1
ATOM 2666 C C . TRP A 1 339 ? 25.277 -13.673 -1.751 1.00 74.38 339 TRP A C 1
ATOM 2668 O O . TRP A 1 339 ? 25.353 -12.618 -1.125 1.00 74.38 339 TRP A O 1
ATOM 2678 N N . THR A 1 340 ? 25.771 -14.808 -1.278 1.00 79.06 340 THR A N 1
ATOM 2679 C CA . THR A 1 340 ? 26.459 -14.923 0.014 1.00 79.06 340 THR A CA 1
ATOM 2680 C C . THR A 1 340 ? 27.957 -14.697 -0.153 1.00 79.06 340 THR A C 1
ATOM 2682 O O . THR A 1 340 ? 28.584 -15.269 -1.043 1.00 79.06 340 THR A O 1
ATOM 2685 N N . CYS A 1 341 ? 28.552 -13.866 0.699 1.00 80.38 341 CYS A N 1
ATOM 2686 C CA . CYS A 1 341 ? 30.002 -13.764 0.800 1.00 80.38 341 CYS A CA 1
ATOM 2687 C C . CYS A 1 341 ? 30.549 -15.006 1.505 1.00 80.38 341 CYS A C 1
ATOM 2689 O O . CYS A 1 341 ? 30.236 -15.232 2.666 1.00 80.38 341 CYS A O 1
ATOM 2691 N N . GLU A 1 342 ? 31.400 -15.778 0.834 1.00 82.88 342 GLU A N 1
ATOM 2692 C CA . GLU A 1 342 ? 32.030 -16.979 1.410 1.00 82.88 342 GLU A CA 1
ATOM 2693 C C . GLU A 1 342 ? 32.965 -16.667 2.594 1.00 82.88 342 GLU A C 1
ATOM 2695 O O . GLU A 1 342 ? 33.296 -17.556 3.367 1.00 82.88 342 GLU A O 1
ATOM 2700 N N . THR A 1 343 ? 33.396 -15.411 2.756 1.00 80.25 343 THR A N 1
ATOM 2701 C CA . THR A 1 343 ? 34.365 -15.008 3.791 1.00 80.25 343 THR A CA 1
ATOM 2702 C C . THR A 1 343 ? 33.717 -14.542 5.096 1.00 80.25 343 THR A C 1
ATOM 2704 O O . THR A 1 343 ? 34.318 -14.685 6.153 1.00 80.25 343 THR A O 1
ATOM 2707 N N . CYS A 1 344 ? 32.525 -13.941 5.047 1.00 79.44 344 CYS A N 1
ATOM 2708 C CA . CYS A 1 344 ? 31.853 -13.413 6.246 1.00 79.44 344 CYS A CA 1
ATOM 2709 C C . CYS A 1 344 ? 30.359 -13.749 6.315 1.00 79.44 344 CYS A C 1
ATOM 2711 O O . CYS A 1 344 ? 29.634 -13.155 7.110 1.00 79.44 344 CYS A O 1
ATOM 2713 N N . GLU A 1 345 ? 29.894 -14.626 5.423 1.00 80.50 345 GLU A N 1
ATOM 2714 C CA . GLU A 1 345 ? 28.521 -15.141 5.312 1.00 80.50 345 GLU A CA 1
ATOM 2715 C C . GLU A 1 345 ? 27.429 -14.079 5.093 1.00 80.50 345 GLU A C 1
ATOM 2717 O O . GLU A 1 345 ? 26.245 -14.397 4.988 1.00 80.50 345 GLU A O 1
ATOM 2722 N N . LYS A 1 346 ? 27.802 -12.804 4.916 1.00 70.25 346 LYS A N 1
ATOM 2723 C CA . LYS A 1 346 ? 26.852 -11.731 4.606 1.00 70.25 346 LYS A CA 1
ATOM 2724 C C . LYS A 1 346 ? 26.183 -11.964 3.257 1.00 70.25 346 LYS A C 1
ATOM 2726 O O . LYS A 1 346 ? 26.849 -12.229 2.255 1.00 70.25 346 LYS A O 1
ATOM 2731 N N . THR A 1 347 ? 24.865 -11.802 3.226 1.00 69.69 347 THR A N 1
ATOM 2732 C CA . THR A 1 347 ? 24.050 -11.964 2.018 1.00 69.69 347 THR A CA 1
ATOM 2733 C C . THR A 1 347 ? 23.768 -10.623 1.347 1.00 69.69 347 THR A C 1
ATOM 2735 O O . THR A 1 347 ? 23.418 -9.657 2.021 1.00 69.69 347 THR A O 1
ATOM 2738 N N . PHE A 1 348 ? 23.859 -10.576 0.021 1.00 64.38 348 PHE A N 1
ATOM 2739 C CA .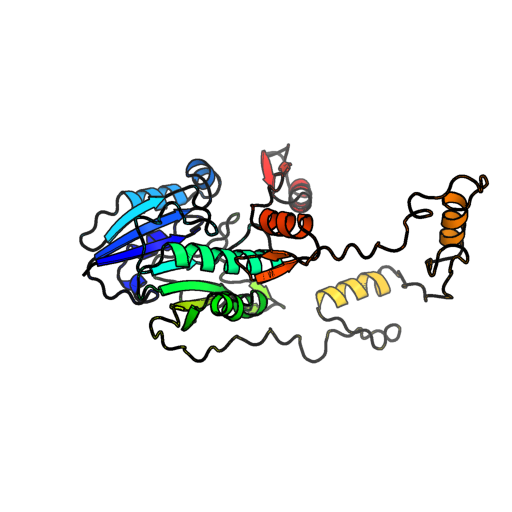 PHE A 1 348 ? 23.635 -9.390 -0.804 1.00 64.38 348 PHE A CA 1
ATOM 2740 C C . PHE A 1 348 ? 22.562 -9.670 -1.857 1.00 64.38 348 PHE A C 1
ATOM 2742 O O . PHE A 1 348 ? 22.541 -10.739 -2.458 1.00 64.38 348 PHE A O 1
ATOM 2749 N N . GLU A 1 349 ? 21.692 -8.700 -2.128 1.00 58.12 349 GLU A N 1
ATOM 2750 C CA . GLU A 1 349 ? 20.635 -8.839 -3.145 1.00 58.12 349 GLU A CA 1
ATOM 2751 C C . GLU A 1 349 ? 21.166 -8.674 -4.579 1.00 58.12 349 GLU A C 1
ATOM 2753 O O . GLU A 1 349 ? 20.591 -9.199 -5.525 1.00 58.12 349 GLU A O 1
ATOM 2758 N N . GLU A 1 350 ? 22.307 -8.005 -4.764 1.00 62.81 350 GLU A N 1
ATOM 2759 C CA . GLU A 1 350 ? 22.919 -7.798 -6.078 1.00 62.81 350 GLU A CA 1
ATOM 2760 C C . GLU A 1 350 ? 24.345 -8.351 -6.139 1.00 62.81 350 GLU A C 1
ATOM 2762 O O . GLU A 1 350 ? 25.186 -8.061 -5.284 1.00 62.81 350 GLU A O 1
ATOM 2767 N N . GLN A 1 351 ? 24.679 -9.039 -7.237 1.00 68.44 351 GLN A N 1
ATOM 2768 C CA . GLN A 1 351 ? 26.036 -9.544 -7.473 1.00 68.44 351 GLN A CA 1
ATOM 2769 C C . GLN A 1 351 ? 27.083 -8.415 -7.494 1.00 68.44 351 GLN A C 1
ATOM 2771 O O . GLN A 1 351 ? 28.235 -8.614 -7.112 1.00 68.44 351 GLN A O 1
ATOM 2776 N N . ARG A 1 352 ? 26.707 -7.207 -7.936 1.00 71.38 352 ARG A N 1
ATOM 2777 C CA . ARG A 1 352 ? 27.589 -6.030 -7.895 1.00 71.38 352 ARG A CA 1
ATOM 2778 C C . ARG A 1 352 ? 27.896 -5.610 -6.455 1.00 71.38 352 ARG A C 1
ATOM 2780 O O . ARG A 1 352 ? 29.046 -5.282 -6.174 1.00 71.38 352 ARG A O 1
ATOM 2787 N N . ALA A 1 353 ? 26.894 -5.617 -5.577 1.00 67.44 353 ALA A N 1
ATOM 2788 C CA . ALA A 1 353 ? 27.056 -5.276 -4.168 1.00 67.44 353 ALA A CA 1
ATOM 2789 C C . ALA A 1 353 ? 27.948 -6.300 -3.455 1.00 67.44 353 ALA A C 1
ATOM 2791 O O . ALA A 1 353 ? 28.868 -5.897 -2.745 1.00 67.44 353 ALA A O 1
ATOM 2792 N N . LEU A 1 354 ? 27.766 -7.599 -3.742 1.00 72.38 354 LEU A N 1
ATOM 2793 C CA . LEU A 1 354 ? 28.679 -8.642 -3.268 1.00 72.38 354 LEU A CA 1
ATOM 2794 C C . LEU A 1 354 ? 30.120 -8.359 -3.716 1.00 72.38 354 LEU A C 1
ATOM 2796 O O . LEU A 1 354 ? 31.015 -8.336 -2.881 1.00 72.38 354 LEU A O 1
ATOM 2800 N N . ARG A 1 355 ? 30.357 -8.093 -5.008 1.00 74.81 355 ARG A N 1
ATOM 2801 C CA . ARG A 1 355 ? 31.716 -7.816 -5.514 1.00 74.81 355 ARG A CA 1
ATOM 2802 C C . ARG A 1 355 ? 32.347 -6.585 -4.863 1.00 74.81 355 ARG A C 1
ATOM 2804 O O . ARG A 1 355 ? 33.532 -6.590 -4.555 1.00 74.81 355 ARG A O 1
ATOM 2811 N N . GLN A 1 356 ? 31.570 -5.526 -4.640 1.00 72.81 356 GLN A N 1
ATOM 2812 C CA . GLN A 1 356 ? 32.058 -4.347 -3.920 1.00 72.81 356 GLN A CA 1
ATOM 2813 C C . GLN A 1 356 ? 32.405 -4.673 -2.471 1.00 72.81 356 GLN A C 1
ATOM 2815 O O . GLN A 1 356 ? 33.432 -4.215 -1.983 1.00 72.81 356 GLN A O 1
ATOM 2820 N N . HIS A 1 357 ? 31.578 -5.469 -1.798 1.00 75.94 357 HIS A N 1
ATOM 2821 C CA . HIS A 1 357 ? 31.860 -5.932 -0.450 1.00 75.94 357 HIS A CA 1
ATOM 2822 C C . HIS A 1 357 ? 33.116 -6.812 -0.402 1.00 75.94 357 HIS A C 1
ATOM 2824 O O . HIS A 1 357 ? 33.967 -6.572 0.446 1.00 75.94 357 HIS A O 1
ATOM 2830 N N . GLN A 1 358 ? 33.281 -7.754 -1.336 1.00 77.56 358 GLN A N 1
ATOM 2831 C CA . GLN A 1 358 ? 34.456 -8.629 -1.439 1.00 77.56 358 GLN A CA 1
ATOM 2832 C C . GLN A 1 358 ? 35.769 -7.844 -1.579 1.00 77.56 358 GLN A C 1
ATOM 2834 O O . GLN A 1 358 ? 36.789 -8.287 -1.066 1.00 77.56 358 GLN A O 1
ATOM 2839 N N . ASN A 1 359 ? 35.748 -6.649 -2.180 1.00 76.00 359 ASN A N 1
ATOM 2840 C CA . ASN A 1 359 ? 36.937 -5.791 -2.267 1.00 76.00 359 ASN A CA 1
ATOM 2841 C C . ASN A 1 359 ? 37.428 -5.263 -0.906 1.00 76.00 359 ASN A C 1
ATOM 2843 O O . ASN A 1 359 ? 38.589 -4.882 -0.791 1.00 76.00 359 ASN A O 1
ATOM 2847 N N . PHE A 1 360 ? 36.549 -5.186 0.097 1.00 71.81 360 PHE A N 1
ATOM 2848 C CA . PHE A 1 360 ? 36.850 -4.652 1.434 1.00 71.81 360 PHE A CA 1
ATOM 2849 C C . PHE A 1 360 ? 36.592 -5.673 2.553 1.00 71.81 360 PHE A C 1
ATOM 2851 O O . PHE A 1 360 ? 36.712 -5.346 3.734 1.00 71.81 360 PHE A O 1
ATOM 2858 N N . CYS A 1 361 ? 36.196 -6.895 2.196 1.00 73.88 361 CYS A N 1
ATOM 2859 C CA . CYS A 1 361 ? 35.911 -7.965 3.135 1.00 73.88 361 CYS A CA 1
ATOM 2860 C C . CYS A 1 361 ? 37.225 -8.626 3.551 1.00 73.88 361 CYS A C 1
ATOM 2862 O O . CYS A 1 361 ? 37.700 -9.547 2.893 1.00 73.88 361 CYS A O 1
ATOM 2864 N N . ASN A 1 362 ? 37.798 -8.161 4.656 1.00 67.12 362 ASN A N 1
ATOM 2865 C CA . ASN A 1 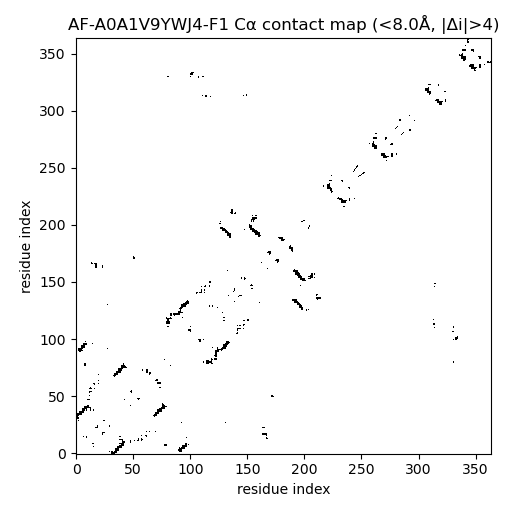362 ? 38.884 -8.865 5.324 1.00 67.12 362 ASN A CA 1
ATOM 2866 C C . ASN A 1 362 ? 38.267 -9.852 6.319 1.00 67.12 362 ASN A C 1
ATOM 2868 O O . ASN A 1 362 ? 37.403 -9.460 7.106 1.00 67.12 362 ASN A O 1
ATOM 2872 N N . ALA A 1 363 ? 38.683 -11.118 6.248 1.00 52.22 363 ALA A N 1
ATOM 2873 C CA . ALA A 1 363 ? 38.305 -12.145 7.214 1.00 52.22 363 ALA A CA 1
ATOM 2874 C C . ALA A 1 363 ? 38.524 -11.617 8.642 1.00 52.22 363 ALA A C 1
ATOM 2876 O O . ALA A 1 363 ? 39.579 -11.044 8.924 1.00 52.22 363 ALA A O 1
ATOM 2877 N N . SER A 1 364 ? 37.504 -11.736 9.495 1.00 49.12 364 SER A N 1
ATOM 2878 C CA . SER A 1 364 ? 37.651 -11.522 10.941 1.00 49.12 364 SER A CA 1
ATOM 2879 C C . SER A 1 364 ? 38.108 -12.807 11.605 1.00 49.12 364 SER A C 1
ATOM 2881 O O . SER A 1 364 ? 37.615 -13.872 11.170 1.00 49.12 364 SER A O 1
#